Protein AF-A0A2G1QH72-F1 (afdb_monomer)

Radius of gyration: 28.81 Å; Cα contacts (8 Å, |Δi|>4): 284; chains: 1; bounding box: 75×92×65 Å

pLDDT: mean 73.46, std 22.95, range [30.83, 96.31]

Nearest PDB structures (foldseek):
  5y6p-assembly1_A1  TM=6.852E-01  e=3.148E-09  Griffithsia pacifica
  7asg-assembly1_A  TM=7.938E-01  e=1.013E-07  Homo sapiens
  5yjh-assembly1_A-2  TM=7.624E-01  e=9.520E-08  Homo sapiens
  1x3b-assembly1_A  TM=6.946E-01  e=3.997E-08  Homo sapiens
  1w7d-assembly1_A  TM=6.403E-01  e=1.535E-05  Cereibacter sphaeroides

Structure (mmCIF, N/CA/C/O backbone):
data_AF-A0A2G1QH72-F1
#
_entry.id   AF-A0A2G1QH72-F1
#
loop_
_atom_site.group_PDB
_atom_site.id
_atom_site.type_symbol
_atom_site.label_atom_id
_atom_site.label_alt_id
_atom_site.label_comp_id
_atom_site.label_asym_id
_atom_site.label_entity_id
_atom_site.label_seq_id
_atom_site.pdbx_PDB_ins_code
_atom_site.Cartn_x
_atom_site.Cartn_y
_atom_site.Cartn_z
_atom_site.occupancy
_atom_site.B_iso_or_equiv
_atom_site.auth_seq_id
_atom_site.auth_comp_id
_atom_site.auth_asym_id
_atom_site.auth_atom_id
_atom_site.pdbx_PDB_model_num
ATOM 1 N N . MET A 1 1 ? 44.281 -51.637 17.767 1.00 46.31 1 MET A N 1
ATOM 2 C CA . MET A 1 1 ? 43.419 -50.472 17.464 1.00 46.31 1 MET A CA 1
ATOM 3 C C . MET A 1 1 ? 41.974 -50.932 17.659 1.00 46.31 1 MET A C 1
ATOM 5 O O . MET A 1 1 ? 41.476 -51.632 16.797 1.00 46.31 1 MET A O 1
ATOM 9 N N . ARG A 1 2 ? 41.498 -50.990 18.913 1.00 40.09 2 ARG A N 1
ATOM 10 C CA . ARG A 1 2 ? 40.426 -50.141 19.495 1.00 40.09 2 ARG A CA 1
ATOM 11 C C . ARG A 1 2 ? 39.190 -50.038 18.572 1.00 40.09 2 ARG A C 1
ATOM 13 O O . ARG A 1 2 ? 39.273 -49.295 17.608 1.00 40.09 2 ARG A O 1
ATOM 20 N N . ASP A 1 3 ? 38.225 -50.958 18.626 1.00 41.56 3 ASP A N 1
ATOM 21 C CA . ASP A 1 3 ? 37.064 -51.133 19.545 1.00 41.56 3 ASP A CA 1
ATOM 22 C C . ASP A 1 3 ? 35.762 -50.428 19.094 1.00 41.56 3 ASP A C 1
ATOM 24 O O . ASP A 1 3 ? 35.816 -49.326 18.556 1.00 41.56 3 ASP A O 1
ATOM 28 N N . ALA A 1 4 ? 34.629 -51.076 19.419 1.00 46.16 4 ALA A N 1
ATOM 29 C CA . ALA A 1 4 ? 33.201 -50.713 19.289 1.00 46.16 4 ALA A CA 1
ATOM 30 C C . ALA A 1 4 ? 32.554 -50.842 17.881 1.00 46.16 4 ALA A C 1
ATOM 32 O O . ALA A 1 4 ? 32.839 -50.063 16.981 1.00 46.16 4 ALA A O 1
ATOM 33 N N . THR A 1 5 ? 31.722 -51.852 17.562 1.00 45.28 5 THR A N 1
ATOM 34 C CA . THR A 1 5 ? 30.409 -52.244 18.154 1.00 45.28 5 THR A CA 1
ATOM 35 C C . THR A 1 5 ? 29.418 -51.076 18.035 1.00 45.28 5 THR A C 1
ATOM 37 O O . THR A 1 5 ? 29.645 -50.030 18.618 1.00 45.28 5 THR A O 1
ATOM 40 N N . MET A 1 6 ? 28.320 -51.137 17.275 1.00 35.19 6 MET A N 1
ATOM 41 C CA . MET A 1 6 ? 27.114 -51.895 17.614 1.00 35.19 6 MET A CA 1
ATOM 42 C C . MET A 1 6 ? 26.054 -51.730 16.503 1.00 35.19 6 MET A C 1
ATOM 44 O O . MET A 1 6 ? 25.963 -50.684 15.867 1.00 35.19 6 MET A O 1
ATOM 48 N N . ARG A 1 7 ? 25.240 -52.786 16.338 1.00 40.91 7 ARG A N 1
ATOM 49 C CA . ARG A 1 7 ? 23.870 -52.852 15.769 1.00 40.91 7 ARG A CA 1
ATOM 50 C C . ARG A 1 7 ? 23.053 -51.578 16.110 1.00 40.91 7 ARG A C 1
ATOM 52 O O . ARG A 1 7 ? 23.394 -50.926 17.082 1.00 40.91 7 ARG A O 1
ATOM 59 N N . ILE A 1 8 ? 21.965 -51.181 15.429 1.00 41.34 8 ILE A N 1
ATOM 60 C CA . ILE A 1 8 ? 20.651 -51.857 15.432 1.00 41.34 8 ILE A CA 1
ATOM 61 C C . ILE A 1 8 ? 19.681 -51.303 14.352 1.00 41.34 8 ILE A C 1
ATOM 63 O O . ILE A 1 8 ? 19.560 -50.100 14.179 1.00 41.34 8 ILE A O 1
ATOM 67 N N . HIS A 1 9 ? 18.920 -52.240 13.770 1.00 40.38 9 HIS A N 1
ATOM 68 C CA . HIS A 1 9 ? 17.475 -52.230 13.462 1.00 40.38 9 HIS A CA 1
ATOM 69 C C . HIS A 1 9 ? 16.848 -51.453 12.278 1.00 40.38 9 HIS A C 1
ATOM 71 O O . HIS A 1 9 ? 16.945 -50.244 12.125 1.00 40.38 9 HIS A O 1
ATOM 77 N N . LEU A 1 10 ? 16.100 -52.252 11.504 1.00 48.66 10 LEU A N 1
ATOM 78 C CA . LEU A 1 10 ? 15.232 -51.983 10.356 1.00 48.66 10 LEU A CA 1
ATOM 79 C C . LEU A 1 10 ? 13.967 -51.174 10.688 1.00 48.66 10 LEU A C 1
ATOM 81 O O . LEU A 1 10 ? 13.307 -51.485 11.672 1.00 48.66 10 LEU A O 1
ATOM 85 N N . HIS A 1 11 ? 13.540 -50.315 9.759 1.00 44.50 11 HIS A N 1
ATOM 86 C CA . HIS A 1 11 ? 12.152 -50.064 9.299 1.00 44.50 11 HIS A CA 1
ATOM 87 C C . HIS A 1 11 ? 12.273 -49.023 8.161 1.00 44.50 11 HIS A C 1
ATOM 89 O O . HIS A 1 11 ? 13.040 -48.082 8.286 1.00 44.50 11 HIS A O 1
ATOM 95 N N . GLY A 1 12 ? 11.681 -49.124 6.974 1.00 35.47 12 GLY A N 1
ATOM 96 C CA . GLY A 1 12 ? 10.332 -49.566 6.657 1.00 35.47 12 GLY A CA 1
ATOM 97 C C . GLY A 1 12 ? 9.577 -48.401 5.994 1.00 35.47 12 GLY A C 1
ATOM 98 O O . GLY A 1 12 ? 8.832 -47.703 6.668 1.00 35.47 12 GLY A O 1
ATOM 99 N N . SER A 1 13 ? 9.737 -48.258 4.669 1.00 42.50 13 SER A N 1
ATOM 100 C CA . SER A 1 13 ? 8.740 -47.676 3.736 1.00 42.50 13 SER A CA 1
ATOM 101 C C . SER A 1 13 ? 8.624 -46.122 3.656 1.00 42.50 13 SER A C 1
ATOM 103 O O . SER A 1 13 ? 9.375 -45.408 4.310 1.00 42.50 13 SER A O 1
ATOM 105 N N . PRO A 1 14 ? 7.820 -45.556 2.725 1.00 48.66 14 PRO A N 1
ATOM 106 C CA . PRO A 1 14 ? 8.299 -45.002 1.455 1.00 48.66 14 PRO A CA 1
ATOM 107 C C . PRO A 1 14 ? 7.943 -43.512 1.258 1.00 48.66 14 PRO A C 1
ATOM 109 O O . PRO A 1 14 ? 7.153 -42.926 1.996 1.00 48.66 14 PRO A O 1
ATOM 112 N N . ARG A 1 15 ? 8.503 -42.913 0.197 1.00 45.72 15 ARG A N 1
ATOM 113 C CA . ARG A 1 15 ? 8.185 -41.563 -0.299 1.00 45.72 15 ARG A CA 1
ATOM 114 C C . ARG A 1 15 ? 6.669 -41.375 -0.443 1.00 45.72 15 ARG A C 1
ATOM 116 O O . ARG A 1 15 ? 6.059 -41.963 -1.332 1.00 45.72 15 ARG A O 1
ATOM 123 N N . ARG A 1 16 ? 6.074 -40.539 0.412 1.00 40.84 16 ARG A N 1
ATOM 124 C CA . ARG A 1 16 ? 4.704 -40.050 0.242 1.00 40.84 16 ARG A CA 1
ATOM 125 C C . ARG A 1 16 ? 4.743 -38.718 -0.489 1.00 40.84 16 ARG A C 1
ATOM 127 O O . ARG A 1 16 ? 5.108 -3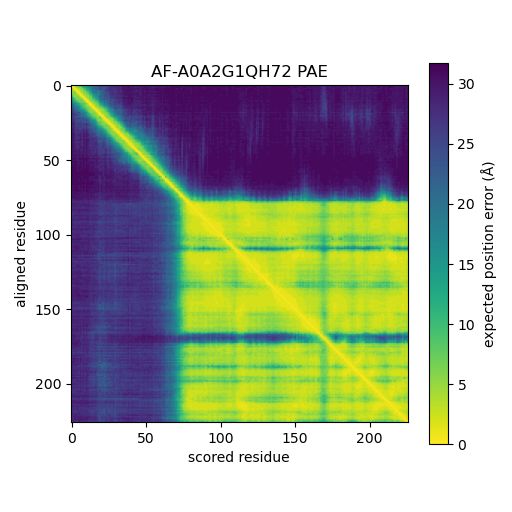7.695 0.082 1.00 40.84 16 ARG A O 1
ATOM 134 N N . PHE A 1 17 ? 4.374 -38.782 -1.764 1.00 38.34 17 PHE A N 1
ATOM 135 C CA . PHE A 1 17 ? 3.759 -37.680 -2.483 1.00 38.34 17 PHE A CA 1
ATOM 136 C C . PHE A 1 17 ? 2.589 -37.170 -1.633 1.00 38.34 17 PHE A C 1
ATOM 138 O O . PHE A 1 17 ? 1.631 -37.905 -1.403 1.00 38.34 17 PHE A O 1
ATOM 145 N N . LEU A 1 18 ? 2.687 -35.947 -1.110 1.00 38.81 18 LEU A N 1
ATOM 146 C CA . LEU A 1 18 ? 1.503 -35.230 -0.652 1.00 38.81 18 LEU A CA 1
ATOM 147 C C . LEU A 1 18 ? 0.870 -34.606 -1.891 1.00 38.81 18 LEU A C 1
ATOM 149 O O . LEU A 1 18 ? 1.209 -33.503 -2.311 1.00 38.81 18 LEU A O 1
ATOM 153 N N . GLU A 1 19 ? -0.008 -35.393 -2.497 1.00 39.94 19 GLU A N 1
ATOM 154 C CA . GLU A 1 19 ? -1.030 -34.945 -3.429 1.00 39.94 19 GLU A CA 1
ATOM 155 C C . GLU A 1 19 ? -1.865 -33.843 -2.758 1.00 39.94 19 GLU A C 1
ATOM 157 O O . GLU A 1 19 ? -2.409 -34.037 -1.670 1.00 39.94 19 GLU A O 1
ATOM 162 N N . CYS A 1 20 ? -1.953 -32.673 -3.398 1.00 31.08 20 CYS A N 1
ATOM 163 C CA . CYS A 1 20 ? -2.876 -31.607 -3.022 1.00 31.08 20 CYS A CA 1
ATOM 164 C C . CYS A 1 20 ? -4.324 -32.069 -3.270 1.00 31.08 20 CYS A C 1
ATOM 166 O O . CYS A 1 20 ? -4.693 -32.306 -4.423 1.00 31.08 20 CYS A O 1
ATOM 168 N N . PRO A 1 21 ? -5.182 -32.167 -2.239 1.00 44.19 21 PRO A N 1
ATOM 169 C CA . PRO A 1 21 ? -6.555 -32.604 -2.401 1.00 44.19 21 PRO A CA 1
ATOM 170 C C . PRO A 1 21 ? -7.490 -31.393 -2.411 1.00 44.19 21 PRO A C 1
ATOM 172 O O . PRO A 1 21 ? -8.076 -31.058 -1.388 1.00 44.19 21 PRO A O 1
ATOM 175 N N . VAL A 1 22 ? -7.679 -30.743 -3.561 1.00 40.81 22 VAL A N 1
ATOM 176 C CA . VAL A 1 22 ? -8.848 -29.860 -3.759 1.00 40.81 22 VAL A CA 1
ATOM 177 C C . VAL A 1 22 ? -9.429 -30.046 -5.163 1.00 40.81 22 VAL A C 1
ATOM 179 O O . VAL A 1 22 ? -9.639 -29.112 -5.923 1.00 40.81 22 VAL A O 1
ATOM 182 N N . SER A 1 23 ? -9.699 -31.303 -5.518 1.00 39.59 23 SER A N 1
ATOM 183 C CA . SER A 1 23 ? -10.660 -31.663 -6.567 1.00 39.59 23 SER A CA 1
ATOM 184 C C . SER A 1 23 ? -11.838 -32.380 -5.918 1.00 39.59 23 SER A C 1
ATOM 186 O O . SER A 1 23 ? -11.894 -33.606 -5.861 1.00 39.59 23 SER A O 1
ATOM 188 N N . ARG A 1 24 ? -12.776 -31.598 -5.379 1.00 44.44 24 ARG A N 1
ATOM 189 C CA . ARG A 1 24 ? -14.159 -32.017 -5.107 1.00 44.44 24 ARG A CA 1
ATOM 190 C C . ARG A 1 24 ? -15.055 -30.823 -5.418 1.00 44.44 24 ARG A C 1
ATOM 192 O O . ARG A 1 24 ? -15.033 -29.820 -4.724 1.00 44.44 24 ARG A O 1
ATOM 199 N N . LEU A 1 25 ? -15.669 -30.837 -6.593 1.00 42.66 25 LEU A N 1
ATOM 200 C CA . LEU A 1 25 ? -17.062 -31.259 -6.739 1.00 42.66 25 LEU A CA 1
ATOM 201 C C . LEU A 1 25 ? -18.017 -30.292 -6.023 1.00 42.66 25 LEU A C 1
ATOM 203 O O . LEU A 1 25 ? -18.550 -30.612 -4.967 1.00 42.66 25 LEU A O 1
ATOM 207 N N . PHE A 1 26 ? -18.290 -29.146 -6.645 1.00 35.84 26 PHE A N 1
ATOM 208 C CA . PHE A 1 26 ? -19.572 -28.476 -6.456 1.00 35.84 26 PHE A CA 1
ATOM 209 C C . PHE A 1 26 ? -20.166 -28.142 -7.818 1.00 35.84 26 PHE A C 1
ATOM 211 O O . PHE A 1 26 ? -19.932 -27.108 -8.433 1.00 35.84 26 PHE A O 1
ATOM 218 N N . ARG A 1 27 ? -20.907 -29.130 -8.311 1.00 40.38 27 ARG A N 1
ATOM 219 C CA . ARG A 1 27 ? -21.848 -29.015 -9.412 1.00 40.38 27 ARG A CA 1
ATOM 220 C C . ARG A 1 27 ? -23.063 -28.285 -8.839 1.00 40.38 27 ARG A C 1
ATOM 222 O O . ARG A 1 27 ? -23.862 -28.916 -8.154 1.00 40.38 27 ARG A O 1
ATOM 229 N N . LEU A 1 28 ? -23.188 -26.982 -9.078 1.00 39.19 28 LEU A N 1
ATOM 230 C CA . LEU A 1 28 ? -24.434 -26.265 -8.818 1.00 39.19 28 LEU A CA 1
ATOM 231 C C . LEU A 1 28 ? -24.928 -25.614 -10.106 1.00 39.19 28 LEU A C 1
ATOM 233 O O . LEU A 1 28 ? -24.301 -24.733 -10.684 1.00 39.19 28 LEU A O 1
ATOM 237 N N . ILE A 1 29 ? -26.055 -26.148 -10.552 1.00 44.94 29 ILE A N 1
ATOM 238 C CA . ILE A 1 29 ? -26.875 -25.691 -11.659 1.00 44.94 29 ILE A CA 1
ATOM 239 C C . ILE A 1 29 ? -27.571 -24.407 -11.204 1.00 44.94 29 ILE A C 1
ATOM 241 O O . ILE A 1 29 ? -28.362 -24.445 -10.265 1.00 44.94 29 ILE A O 1
ATOM 245 N N . VAL A 1 30 ? -27.307 -23.29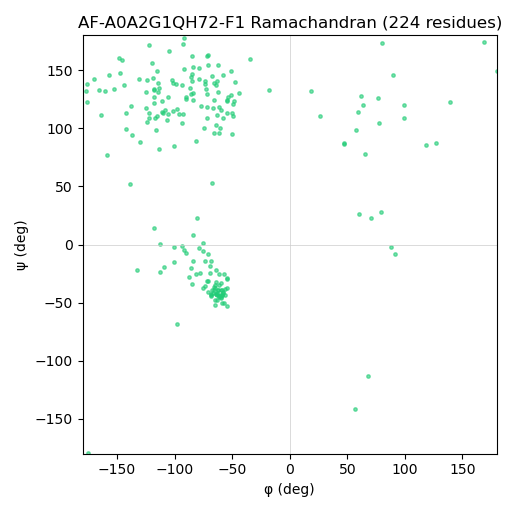7 -11.886 1.00 39.72 30 VAL A N 1
ATOM 246 C CA . VAL A 1 30 ? -28.173 -22.114 -11.875 1.00 39.72 30 VAL A CA 1
ATOM 247 C C . VAL A 1 30 ? -28.548 -21.852 -13.334 1.00 39.72 30 VAL A C 1
ATOM 249 O O . VAL A 1 30 ? -27.672 -21.495 -14.121 1.00 39.72 30 VAL A O 1
ATOM 252 N N . PRO A 1 31 ? -29.804 -22.081 -13.754 1.00 50.88 31 PRO A N 1
ATOM 253 C CA . PRO A 1 31 ? -30.285 -21.521 -15.005 1.00 50.88 31 PRO A CA 1
ATOM 254 C C . PRO A 1 31 ? -30.621 -20.053 -14.734 1.00 50.88 31 PRO A C 1
ATOM 256 O O . PRO A 1 31 ? -31.137 -19.770 -13.661 1.00 50.88 31 PRO A O 1
ATOM 259 N N . VAL A 1 32 ? -30.368 -19.132 -15.666 1.00 38.06 32 VAL A N 1
ATOM 260 C CA . VAL A 1 32 ? -31.248 -17.971 -15.904 1.00 38.06 32 VAL A CA 1
ATOM 261 C C . VAL A 1 32 ? -30.740 -17.145 -17.091 1.00 38.06 32 VAL A C 1
ATOM 263 O O . VAL A 1 32 ? -29.614 -16.667 -17.122 1.00 38.06 32 VAL A O 1
ATOM 266 N N . ALA A 1 33 ? -31.661 -17.016 -18.045 1.00 38.97 33 ALA A N 1
ATOM 267 C CA . ALA A 1 33 ? -31.890 -15.915 -18.974 1.00 38.97 33 ALA A CA 1
ATOM 268 C C . ALA A 1 33 ? -30.757 -15.460 -19.909 1.00 38.97 33 ALA A C 1
ATOM 270 O O . ALA A 1 33 ? -29.962 -14.573 -19.621 1.00 38.97 33 ALA A O 1
ATOM 271 N N . ALA A 1 34 ? -30.859 -15.964 -21.138 1.00 41.00 34 ALA A N 1
ATOM 272 C CA . ALA A 1 34 ? -30.562 -15.196 -22.334 1.00 41.00 34 ALA A CA 1
ATOM 273 C C . ALA A 1 34 ? -31.370 -13.883 -22.355 1.00 41.00 34 ALA A C 1
ATOM 275 O O . ALA A 1 34 ? -32.598 -13.928 -22.286 1.00 41.00 34 ALA A O 1
ATOM 276 N N . VAL A 1 35 ? -30.704 -12.737 -22.523 1.00 45.41 35 VAL A N 1
ATOM 277 C CA . VAL A 1 35 ? -31.334 -11.494 -22.997 1.00 45.41 35 VAL A CA 1
ATOM 278 C C . VAL A 1 35 ? -30.415 -10.832 -24.028 1.00 45.41 35 VAL A C 1
ATOM 280 O O . VAL A 1 35 ? -29.445 -10.159 -23.708 1.00 45.41 35 VAL A O 1
ATOM 283 N N . LEU A 1 36 ? -30.730 -11.160 -25.280 1.00 45.06 36 LEU A N 1
ATOM 284 C CA . LEU A 1 36 ? -30.706 -10.368 -26.513 1.00 45.06 36 LEU A CA 1
ATOM 285 C C . LEU A 1 36 ? -29.731 -9.178 -26.621 1.00 45.06 36 LEU A C 1
ATOM 287 O O . LEU A 1 36 ? -29.946 -8.097 -26.080 1.00 45.06 36 LEU A O 1
ATOM 291 N N . PHE A 1 37 ? -28.741 -9.382 -27.496 1.00 39.16 37 PHE A N 1
ATOM 292 C CA . PHE A 1 37 ? -28.045 -8.352 -28.265 1.00 39.16 37 PHE A CA 1
ATOM 293 C C . PHE A 1 37 ? -29.049 -7.401 -28.936 1.00 39.16 37 PHE A C 1
ATOM 295 O O . PHE A 1 37 ? -29.878 -7.838 -29.733 1.00 39.16 37 PHE A O 1
ATOM 302 N N . SER A 1 38 ? -28.930 -6.101 -28.665 1.00 41.88 38 SER A N 1
ATOM 303 C CA . SER A 1 38 ? -29.629 -5.049 -29.406 1.00 41.88 38 SER A CA 1
ATOM 304 C C . SER A 1 38 ? -28.603 -4.170 -30.115 1.00 41.88 38 SER A C 1
ATOM 306 O O . SER A 1 38 ? -28.003 -3.279 -29.518 1.00 41.88 38 SER A O 1
ATOM 308 N N . THR A 1 39 ? -28.384 -4.439 -31.401 1.00 48.28 39 THR A N 1
ATOM 309 C CA . THR A 1 39 ? -27.664 -3.554 -32.321 1.00 48.28 39 THR A CA 1
ATOM 310 C C . THR A 1 39 ? -28.587 -2.416 -32.741 1.00 48.28 39 THR A C 1
ATOM 312 O O . THR A 1 39 ? -29.609 -2.669 -33.379 1.00 48.28 39 THR A O 1
ATOM 315 N N . MET A 1 40 ? -28.224 -1.170 -32.437 1.00 51.81 40 MET A N 1
ATOM 316 C CA . MET A 1 40 ? -28.896 0.001 -32.997 1.00 51.81 40 MET A CA 1
ATOM 317 C C . MET A 1 40 ? -27.875 0.901 -33.689 1.00 51.81 40 MET A C 1
ATOM 319 O O . MET A 1 40 ? -27.059 1.575 -33.069 1.00 51.81 40 MET A O 1
ATOM 323 N N . THR A 1 41 ? -27.927 0.841 -35.013 1.00 49.56 41 THR A N 1
ATOM 324 C CA . THR A 1 41 ? -27.258 1.710 -35.975 1.00 49.56 41 THR A CA 1
ATOM 325 C C . THR A 1 41 ? -27.954 3.071 -36.004 1.00 49.56 41 THR A C 1
ATOM 327 O O . THR A 1 41 ? -29.182 3.117 -36.062 1.00 49.56 41 THR A O 1
ATOM 330 N N . LEU A 1 42 ? -27.200 4.173 -36.064 1.00 43.53 42 LEU A N 1
ATOM 331 C CA . LEU A 1 42 ? -27.713 5.428 -36.616 1.00 43.53 42 LEU A CA 1
ATOM 332 C C . LEU A 1 42 ? -26.615 6.185 -37.369 1.00 43.53 42 LEU A C 1
ATOM 334 O O . LEU A 1 42 ? -25.461 6.230 -36.951 1.00 43.53 42 LEU A O 1
ATOM 338 N N . ALA A 1 43 ? -27.010 6.713 -38.522 1.00 37.22 43 ALA A N 1
ATOM 339 C CA . ALA A 1 43 ? -26.179 7.275 -39.570 1.00 37.22 43 ALA A CA 1
ATOM 340 C C . ALA A 1 43 ? -26.225 8.816 -39.615 1.00 37.22 43 ALA A C 1
ATOM 342 O O . ALA A 1 43 ? -27.169 9.426 -39.121 1.00 37.22 43 ALA A O 1
ATOM 343 N N . ALA A 1 44 ? -25.264 9.360 -40.376 1.00 37.81 44 ALA A N 1
ATOM 344 C CA . ALA A 1 44 ? -25.357 10.528 -41.268 1.00 37.81 44 ALA A CA 1
ATOM 345 C C . ALA A 1 44 ? -24.864 11.924 -4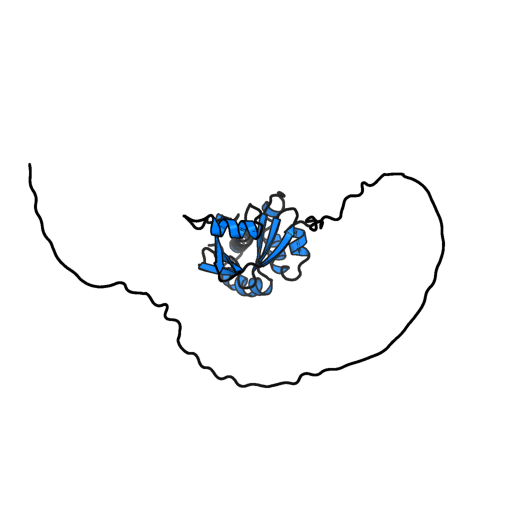0.799 1.00 37.81 44 ALA A C 1
ATOM 347 O O . ALA A 1 44 ? -25.516 12.632 -40.046 1.00 37.81 44 ALA A O 1
ATOM 348 N N . ALA A 1 45 ? -23.738 12.309 -41.425 1.00 38.88 45 ALA A N 1
ATOM 349 C CA . ALA A 1 45 ? -23.494 13.504 -42.254 1.00 38.88 45 ALA A CA 1
ATOM 350 C C . ALA A 1 45 ? -23.586 14.934 -41.674 1.00 38.88 45 ALA A C 1
ATOM 352 O O . ALA A 1 45 ? -24.667 15.440 -41.406 1.00 38.88 45 ALA A O 1
ATOM 353 N N . ALA A 1 46 ? -22.457 15.657 -41.749 1.00 46.03 46 ALA A N 1
ATOM 354 C CA . ALA A 1 46 ? -22.366 16.972 -42.403 1.00 46.03 46 ALA A CA 1
ATOM 355 C C . ALA A 1 46 ? -20.898 17.306 -42.744 1.00 46.03 46 ALA A C 1
ATOM 357 O O . ALA A 1 46 ? -20.001 17.143 -41.921 1.00 46.03 46 ALA A O 1
ATOM 358 N N . GLN A 1 47 ? -20.663 17.744 -43.981 1.00 39.03 47 GLN A N 1
ATOM 359 C CA . GLN A 1 47 ? -19.380 18.210 -44.508 1.00 39.03 47 GLN A CA 1
ATOM 360 C C . GLN A 1 47 ? -19.234 19.729 -44.333 1.00 39.03 47 GLN A C 1
ATOM 362 O O . GLN A 1 47 ? -20.212 20.456 -44.478 1.00 39.03 47 GLN A O 1
ATOM 367 N N . GLY A 1 48 ? -17.983 20.183 -44.205 1.00 36.38 48 GLY A N 1
ATOM 368 C CA . GLY A 1 48 ? -17.504 21.429 -44.814 1.00 36.38 48 GLY A CA 1
ATOM 369 C C . GLY A 1 48 ? -17.435 22.664 -43.915 1.00 36.38 48 GLY A C 1
ATOM 370 O O . GLY A 1 48 ? -18.452 23.193 -43.487 1.00 36.38 48 GLY A O 1
ATOM 371 N N . THR A 1 49 ? -16.235 23.226 -43.749 1.00 38.22 49 THR A N 1
ATOM 372 C CA . THR A 1 49 ? -15.829 24.467 -44.444 1.00 38.22 49 THR A CA 1
ATOM 373 C C . THR A 1 49 ? -14.368 24.820 -44.138 1.00 38.22 49 THR A C 1
ATOM 375 O O . THR A 1 49 ? -13.885 24.697 -43.018 1.00 38.22 49 THR A O 1
ATOM 378 N N . VAL A 1 50 ? -13.666 25.236 -45.190 1.00 40.97 50 VAL A N 1
ATOM 379 C CA . VAL A 1 50 ? -12.335 25.849 -45.187 1.00 40.97 50 VAL A CA 1
ATOM 380 C C . VAL A 1 50 ? -12.519 27.351 -44.976 1.00 40.97 50 VAL A C 1
ATOM 382 O O . VAL A 1 50 ? -13.319 27.937 -45.698 1.00 40.97 50 VAL A O 1
ATOM 385 N N . THR A 1 51 ? -11.731 27.976 -44.095 1.00 36.03 51 THR A N 1
ATOM 386 C CA . THR A 1 51 ? -11.405 29.410 -44.196 1.00 36.03 51 THR A CA 1
ATOM 387 C C . THR A 1 51 ? -9.955 29.639 -43.780 1.00 36.03 51 THR A C 1
ATOM 389 O O . THR A 1 51 ? -9.571 29.464 -42.628 1.00 36.03 51 THR A O 1
ATOM 392 N N . THR A 1 52 ? -9.160 30.042 -44.764 1.00 34.38 52 THR A N 1
ATOM 393 C CA . THR A 1 52 ? -7.836 30.659 -44.662 1.00 34.38 52 THR A CA 1
ATOM 394 C C . THR A 1 52 ? -7.943 32.112 -44.187 1.00 34.38 52 THR A C 1
ATOM 396 O O . THR A 1 52 ? -8.813 32.838 -44.664 1.00 34.38 52 THR A O 1
ATOM 399 N N . GLY A 1 53 ? -7.021 32.560 -43.326 1.00 37.81 53 GLY A N 1
ATOM 400 C CA . GLY A 1 53 ? -6.951 33.944 -42.836 1.00 37.81 53 GLY A CA 1
ATOM 401 C C . GLY A 1 53 ? -5.570 34.340 -42.296 1.00 37.81 53 GLY A C 1
ATOM 402 O O . GLY A 1 53 ? -5.347 34.371 -41.096 1.00 37.81 53 GLY A O 1
ATOM 403 N N . THR A 1 54 ? -4.664 34.592 -43.235 1.00 36.75 54 THR A N 1
ATOM 404 C CA . THR A 1 54 ? -3.378 35.318 -43.262 1.00 36.75 54 THR A CA 1
ATOM 405 C C . THR A 1 54 ? -3.002 36.333 -42.148 1.00 36.75 54 THR A C 1
ATOM 407 O O . THR A 1 54 ? -3.732 37.282 -41.892 1.00 36.75 54 THR A O 1
ATOM 410 N N . ALA A 1 55 ? -1.750 36.166 -41.675 1.00 35.22 55 ALA A N 1
ATOM 411 C CA . ALA A 1 55 ? -0.671 37.110 -41.283 1.00 35.22 55 ALA A CA 1
ATOM 412 C C . ALA A 1 55 ? -0.808 38.131 -40.128 1.00 35.22 55 ALA A C 1
ATOM 414 O O . ALA A 1 55 ? -1.601 39.061 -40.199 1.00 35.22 55 ALA A O 1
ATOM 415 N N . ALA A 1 56 ? 0.172 38.102 -39.206 1.00 35.44 56 ALA A N 1
ATOM 416 C CA . ALA A 1 56 ? 1.238 39.120 -39.150 1.00 35.44 56 ALA A CA 1
ATOM 417 C C . ALA A 1 56 ? 2.432 38.699 -38.255 1.00 35.44 56 ALA A C 1
ATOM 419 O O . ALA A 1 56 ? 2.273 38.224 -37.137 1.00 35.44 56 ALA A O 1
ATOM 420 N N . THR A 1 57 ? 3.619 38.906 -38.825 1.00 36.94 57 THR A N 1
ATOM 421 C CA . THR A 1 57 ? 5.014 38.776 -38.369 1.00 36.94 57 THR A CA 1
ATOM 422 C C . THR A 1 57 ? 5.356 39.473 -37.046 1.00 36.94 57 THR A C 1
ATOM 424 O O . THR A 1 57 ? 4.855 40.567 -36.814 1.00 36.94 57 THR A O 1
ATOM 427 N N . THR A 1 58 ? 6.311 38.932 -36.269 1.00 30.83 58 THR A N 1
ATOM 428 C CA . THR A 1 58 ? 7.506 39.653 -35.754 1.00 30.83 58 THR A CA 1
ATOM 429 C C . THR A 1 58 ? 8.567 38.656 -35.258 1.00 30.83 58 THR A C 1
ATOM 431 O O . THR A 1 58 ? 8.349 37.930 -34.298 1.00 30.83 58 THR A O 1
ATOM 434 N N . ASP A 1 59 ? 9.661 38.621 -36.019 1.00 37.84 59 ASP A N 1
ATOM 435 C CA . ASP A 1 59 ? 11.085 38.491 -35.669 1.00 37.84 59 ASP A CA 1
ATOM 436 C C . ASP A 1 59 ? 11.530 37.949 -34.294 1.00 37.84 59 ASP A C 1
ATOM 438 O O . ASP A 1 59 ? 11.135 38.459 -33.249 1.00 37.84 59 ASP A O 1
ATOM 442 N N . ALA A 1 60 ? 12.477 37.002 -34.356 1.00 37.75 60 ALA A N 1
ATOM 443 C CA . ALA A 1 60 ? 13.799 37.039 -33.709 1.00 37.75 60 ALA A CA 1
ATOM 444 C C . ALA A 1 60 ? 14.199 35.677 -33.119 1.00 37.75 60 ALA A C 1
ATOM 446 O O . ALA A 1 60 ? 13.546 35.153 -32.221 1.00 37.75 60 ALA A O 1
ATOM 447 N N . GLY A 1 61 ? 15.345 35.160 -33.569 1.00 31.27 61 GLY A N 1
ATOM 448 C CA . GLY A 1 61 ? 16.114 34.167 -32.819 1.00 31.27 61 GLY A CA 1
ATOM 449 C C . GLY A 1 61 ? 16.455 32.906 -33.597 1.00 31.27 61 GLY A C 1
ATOM 450 O O . GLY A 1 61 ? 15.774 31.892 -33.480 1.00 31.27 61 GLY A O 1
ATOM 451 N N . SER A 1 62 ? 17.575 32.947 -34.321 1.00 49.00 62 SER A N 1
ATOM 452 C CA . SER A 1 62 ? 18.383 31.749 -34.550 1.00 49.00 62 SER A CA 1
ATOM 453 C C . SER A 1 62 ? 18.633 31.038 -33.224 1.00 49.00 62 SER A C 1
ATOM 455 O O . SER A 1 62 ? 19.289 31.602 -32.350 1.00 49.00 62 SER A O 1
ATOM 457 N N . ILE A 1 63 ? 18.211 29.785 -33.130 1.00 50.66 63 ILE A N 1
ATOM 458 C CA . ILE A 1 63 ? 18.932 28.760 -32.383 1.00 50.66 63 ILE A CA 1
ATOM 459 C C . ILE A 1 63 ? 18.903 27.486 -33.220 1.00 50.66 63 ILE A C 1
ATOM 461 O O . ILE A 1 63 ? 17.845 26.974 -33.579 1.00 50.66 63 ILE A O 1
ATOM 465 N N . GLU A 1 64 ? 20.093 27.025 -33.587 1.00 49.50 64 GLU A N 1
ATOM 466 C CA . GLU A 1 64 ? 20.305 25.709 -34.168 1.00 49.50 64 GLU A CA 1
ATOM 467 C C . GLU A 1 64 ? 19.826 24.660 -33.159 1.00 49.50 64 GLU A C 1
ATOM 469 O O . GLU A 1 64 ? 20.370 24.553 -32.061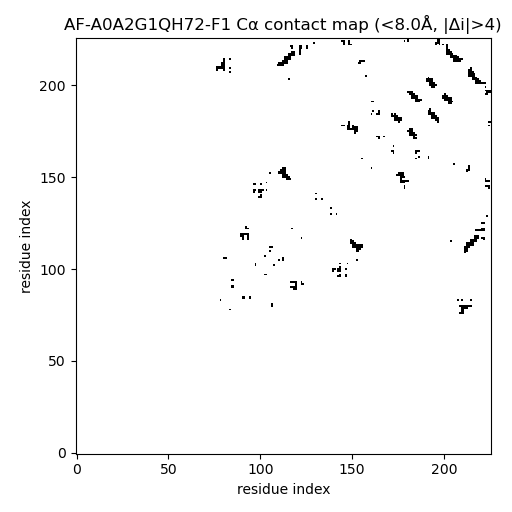 1.00 49.50 64 GLU A O 1
ATOM 474 N N . ALA A 1 65 ? 18.790 23.903 -33.514 1.00 52.25 65 ALA A N 1
ATOM 475 C CA . ALA A 1 65 ? 18.458 22.672 -32.816 1.00 52.25 65 ALA A CA 1
ATOM 476 C C . ALA A 1 65 ? 19.206 21.527 -33.519 1.00 52.25 65 ALA A C 1
ATOM 478 O O . ALA A 1 65 ? 19.069 21.387 -34.740 1.00 52.25 65 ALA A O 1
ATOM 479 N N . PRO A 1 66 ? 20.015 20.726 -32.804 1.00 50.59 66 PRO A N 1
ATOM 480 C CA . PRO A 1 66 ? 20.653 19.567 -33.399 1.00 50.59 66 PRO A CA 1
ATOM 481 C C . PRO A 1 66 ? 19.589 18.555 -33.823 1.00 50.59 66 PRO A C 1
ATOM 483 O O . PRO A 1 66 ? 18.632 18.283 -33.099 1.00 50.59 66 PRO A O 1
ATOM 486 N N . VAL A 1 67 ? 19.791 18.001 -35.015 1.00 53.78 67 VAL A N 1
ATOM 487 C CA . VAL A 1 67 ? 19.099 16.814 -35.514 1.00 53.78 67 VAL A CA 1
ATOM 488 C C . VAL A 1 67 ? 19.423 15.671 -34.552 1.00 53.78 67 VAL A C 1
ATOM 490 O O . VAL A 1 67 ? 20.531 15.143 -34.573 1.00 53.78 67 VAL A O 1
ATOM 493 N N . GLY A 1 68 ? 18.488 15.368 -33.654 1.00 47.59 68 GLY A N 1
ATOM 494 C CA . GLY A 1 68 ? 18.497 14.175 -32.820 1.00 47.59 68 GLY A CA 1
ATOM 495 C C . GLY A 1 68 ? 17.450 13.219 -33.363 1.00 47.59 68 GLY A C 1
ATOM 496 O O . GLY A 1 68 ? 16.260 13.533 -33.345 1.00 47.59 68 GLY A O 1
ATOM 497 N N . ASP A 1 69 ? 17.920 12.104 -33.909 1.00 46.28 69 ASP A N 1
ATOM 498 C CA . ASP A 1 69 ? 17.115 10.970 -34.334 1.00 46.28 69 ASP A CA 1
ATOM 499 C C . ASP A 1 69 ? 16.100 10.575 -33.253 1.00 46.28 69 ASP A C 1
ATOM 501 O O . ASP A 1 69 ? 16.393 10.621 -32.058 1.00 46.28 69 ASP A O 1
ATOM 505 N N . GLY A 1 70 ? 14.887 10.230 -33.689 1.00 53.34 70 GLY A N 1
ATOM 506 C CA . GLY A 1 70 ? 13.801 9.807 -32.815 1.00 53.34 70 GLY A CA 1
ATOM 507 C C . GLY A 1 70 ? 14.166 8.544 -32.045 1.00 53.34 70 GLY A C 1
ATOM 508 O O . GLY A 1 70 ? 13.992 7.441 -32.550 1.00 53.34 70 GLY A O 1
ATOM 509 N N . GLU A 1 71 ? 14.641 8.728 -30.822 1.00 52.28 71 GLU A N 1
ATOM 510 C CA . GLU A 1 71 ? 14.550 7.736 -29.763 1.00 52.28 71 GLU A CA 1
ATOM 511 C C . GLU A 1 71 ? 13.182 7.942 -29.101 1.00 52.28 71 GLU A C 1
ATOM 513 O O . GLU A 1 71 ? 12.819 9.080 -28.788 1.00 52.28 71 GLU A O 1
ATOM 518 N N . ASP A 1 72 ? 12.403 6.872 -28.938 1.00 52.84 72 ASP A N 1
ATOM 519 C CA . ASP A 1 72 ? 11.175 6.856 -28.138 1.00 52.84 72 ASP A CA 1
ATOM 520 C C . ASP A 1 72 ? 11.471 7.459 -26.755 1.00 52.84 72 ASP A C 1
ATOM 522 O O . ASP A 1 72 ? 11.969 6.785 -25.850 1.00 52.84 72 ASP A O 1
ATOM 526 N N . ALA A 1 73 ? 11.199 8.755 -26.596 1.00 53.28 73 ALA A N 1
ATOM 527 C CA . ALA A 1 73 ? 11.261 9.430 -25.317 1.00 53.28 73 ALA A CA 1
ATOM 528 C C . ALA A 1 73 ? 10.153 8.826 -24.456 1.00 53.28 73 ALA A C 1
ATOM 530 O O . ALA A 1 73 ? 8.981 9.199 -24.570 1.00 53.28 73 ALA A O 1
ATOM 531 N N . LEU A 1 74 ? 10.528 7.847 -23.630 1.00 57.09 74 LEU A N 1
ATOM 532 C CA . LEU A 1 74 ? 9.711 7.382 -22.518 1.00 57.09 74 LEU A CA 1
ATOM 533 C C . LEU A 1 74 ? 9.164 8.631 -21.815 1.00 57.09 74 LEU A C 1
ATOM 535 O O . LEU A 1 74 ? 9.940 9.558 -21.572 1.00 57.09 74 LEU A O 1
ATOM 539 N N . PRO A 1 75 ? 7.851 8.713 -21.546 1.00 58.00 75 PRO A N 1
ATOM 540 C CA . PRO A 1 75 ? 7.290 9.884 -20.897 1.00 58.00 75 PRO A CA 1
ATOM 541 C C . PRO A 1 75 ? 7.999 10.063 -19.555 1.00 58.00 75 PRO A C 1
ATOM 543 O O . PRO A 1 75 ? 7.817 9.261 -18.642 1.00 58.00 75 PRO A O 1
ATOM 546 N N . GLU A 1 76 ? 8.844 11.091 -19.465 1.00 59.84 76 GLU A N 1
ATOM 547 C CA . GLU A 1 76 ? 9.466 11.513 -18.216 1.00 59.84 76 GLU A CA 1
ATOM 548 C C . GLU A 1 76 ? 8.350 11.680 -17.182 1.00 59.84 76 GLU A C 1
ATOM 550 O O . GLU A 1 76 ? 7.329 12.321 -17.452 1.00 59.84 76 GLU A O 1
ATOM 555 N N . ALA A 1 77 ? 8.502 11.056 -16.017 1.00 69.19 77 ALA A N 1
ATOM 556 C CA . ALA A 1 77 ? 7.488 11.096 -14.978 1.00 69.19 77 ALA A CA 1
ATOM 557 C C . ALA A 1 77 ? 7.323 12.537 -14.472 1.00 69.19 77 ALA A C 1
ATOM 559 O O . ALA A 1 77 ? 8.149 13.043 -13.712 1.00 69.19 77 ALA A O 1
ATOM 560 N N . THR A 1 78 ? 6.255 13.218 -14.894 1.00 78.50 78 THR A N 1
ATOM 561 C CA . THR A 1 78 ? 6.045 14.643 -14.584 1.00 78.50 78 THR A CA 1
ATOM 562 C C . THR A 1 78 ? 5.234 14.897 -13.312 1.00 78.50 78 THR A C 1
ATOM 564 O O . THR A 1 78 ? 5.005 16.056 -12.972 1.00 78.50 78 THR A O 1
ATOM 567 N N . ARG A 1 79 ? 4.707 13.854 -12.659 1.00 88.44 79 ARG A N 1
ATOM 568 C CA . ARG A 1 79 ? 3.769 13.979 -11.530 1.00 88.44 79 ARG A CA 1
ATOM 569 C C . ARG A 1 79 ? 4.338 13.368 -10.257 1.00 88.44 79 ARG A C 1
ATOM 571 O O . ARG A 1 79 ? 4.960 12.307 -10.304 1.00 88.44 79 ARG A O 1
ATOM 578 N N . SER A 1 80 ? 4.060 14.001 -9.119 1.00 90.44 80 SER A N 1
ATOM 579 C CA . SER A 1 80 ? 4.345 13.412 -7.808 1.00 90.44 80 SER A CA 1
ATOM 580 C C . SER A 1 80 ? 3.383 12.258 -7.506 1.00 90.44 80 SER A C 1
ATOM 582 O O . SER A 1 80 ? 2.299 12.154 -8.085 1.00 90.44 80 SER A O 1
ATOM 584 N N . VAL A 1 81 ? 3.733 11.403 -6.543 1.00 91.44 81 VAL A N 1
ATOM 585 C CA . VAL A 1 81 ? 2.847 10.315 -6.085 1.00 91.44 81 VAL A CA 1
ATOM 586 C C . VAL A 1 81 ? 1.514 10.877 -5.572 1.00 91.44 81 VAL A C 1
ATOM 588 O O . VAL A 1 81 ? 0.457 10.337 -5.891 1.00 91.44 81 VAL A O 1
ATOM 591 N N . LEU A 1 82 ? 1.529 11.986 -4.823 1.00 90.94 82 LEU A N 1
ATOM 592 C CA . LEU A 1 82 ? 0.300 12.612 -4.320 1.00 90.94 82 LEU A CA 1
ATOM 593 C C . LEU A 1 82 ? -0.589 13.152 -5.449 1.00 90.94 82 LEU A C 1
ATOM 595 O O . LEU A 1 82 ? -1.818 13.067 -5.346 1.00 90.94 82 LEU A O 1
ATOM 599 N N . ASP A 1 83 ? 0.010 13.662 -6.527 1.00 91.62 83 ASP A N 1
ATOM 600 C CA . ASP A 1 83 ? -0.732 14.108 -7.709 1.00 91.62 83 ASP A CA 1
ATOM 601 C C . ASP A 1 83 ? -1.365 12.924 -8.442 1.00 91.62 83 ASP A C 1
ATOM 603 O O . ASP A 1 83 ? -2.540 12.994 -8.803 1.00 91.62 83 ASP A O 1
ATOM 607 N N . ILE A 1 84 ? -0.633 11.813 -8.591 1.00 92.56 84 ILE A N 1
ATOM 608 C CA . ILE A 1 84 ? -1.155 10.570 -9.181 1.00 92.56 84 ILE A CA 1
ATOM 609 C C . ILE A 1 84 ? -2.382 10.095 -8.390 1.00 92.56 84 ILE A C 1
ATOM 611 O O . ILE A 1 84 ? -3.451 9.905 -8.972 1.00 92.56 84 ILE A O 1
ATOM 615 N N . LEU A 1 85 ? -2.276 10.006 -7.058 1.00 91.69 85 LEU A N 1
ATOM 616 C CA . LEU A 1 85 ? -3.396 9.618 -6.187 1.00 91.69 85 LEU A CA 1
ATOM 617 C C . LEU A 1 85 ? -4.600 10.559 -6.297 1.00 91.69 85 LEU A C 1
ATOM 619 O O . LEU A 1 85 ? -5.734 10.118 -6.140 1.00 91.69 85 LEU A O 1
ATOM 623 N N . SER A 1 86 ? -4.361 11.849 -6.534 1.00 92.38 86 SER A N 1
ATOM 624 C CA . SER A 1 86 ? -5.423 12.854 -6.648 1.00 92.38 86 SER A CA 1
ATOM 625 C C . SER A 1 86 ? -6.072 12.872 -8.035 1.00 92.38 86 SER A C 1
ATOM 627 O O . SER A 1 86 ? -7.225 13.279 -8.168 1.00 92.38 86 SER A O 1
ATOM 629 N N . SER A 1 87 ? -5.345 12.440 -9.067 1.00 92.38 87 SER A N 1
ATOM 630 C CA . SER A 1 87 ? -5.843 12.360 -10.443 1.00 92.38 87 SER A CA 1
ATOM 631 C C . SER A 1 87 ? -6.750 11.153 -10.688 1.00 92.38 87 SER A C 1
ATOM 633 O O . SER A 1 87 ? -7.601 11.197 -11.575 1.00 92.38 87 SER A O 1
ATOM 635 N N . GLU A 1 88 ? -6.600 10.103 -9.879 1.00 93.19 88 GLU A N 1
ATOM 636 C CA . GLU A 1 88 ? -7.304 8.834 -10.031 1.00 93.19 88 GLU A CA 1
ATOM 637 C C . GLU A 1 88 ? -8.559 8.757 -9.142 1.00 93.19 88 GLU A C 1
ATOM 639 O O . GLU A 1 88 ? -8.450 8.640 -7.916 1.00 93.19 88 GLU A O 1
ATOM 644 N N . PRO A 1 89 ? -9.780 8.737 -9.719 1.00 93.12 89 PRO A N 1
ATOM 645 C CA . PRO A 1 89 ? -11.023 8.732 -8.942 1.00 93.12 89 PRO A CA 1
ATOM 646 C C . PRO A 1 89 ? -11.186 7.507 -8.041 1.00 93.12 89 PRO A C 1
ATOM 648 O O . PRO A 1 89 ? -11.892 7.574 -7.044 1.00 93.12 89 PRO A O 1
ATOM 651 N N . ARG A 1 90 ? -10.543 6.391 -8.403 1.00 94.81 90 ARG A N 1
ATOM 652 C CA . ARG A 1 90 ? -10.617 5.100 -7.703 1.00 94.81 90 ARG A CA 1
ATOM 653 C C . ARG A 1 90 ? -9.756 5.014 -6.437 1.00 94.81 90 ARG A C 1
ATOM 655 O O . ARG A 1 90 ? -9.765 3.960 -5.805 1.00 94.81 90 ARG A O 1
ATOM 662 N N . PHE A 1 91 ? -8.982 6.054 -6.117 1.00 95.12 91 PHE A N 1
ATOM 663 C CA . PHE A 1 91 ? -8.128 6.133 -4.922 1.00 95.12 91 PHE A CA 1
ATOM 664 C C . PHE A 1 91 ? -8.536 7.275 -3.980 1.00 95.12 91 PHE A C 1
ATOM 666 O O . PHE A 1 91 ? -7.791 7.645 -3.064 1.00 95.12 91 PHE A O 1
ATOM 673 N N . SER A 1 92 ? -9.726 7.841 -4.188 1.00 94.88 92 SER A N 1
ATOM 674 C CA . SER A 1 92 ? -10.216 9.007 -3.456 1.00 94.88 92 SER A CA 1
ATOM 675 C C . SER A 1 92 ? -10.356 8.749 -1.948 1.00 94.88 92 SER A C 1
ATOM 677 O O . SER A 1 92 ? -10.046 9.618 -1.120 1.00 94.88 92 SER A O 1
ATOM 679 N N . LEU A 1 93 ? -10.736 7.528 -1.555 1.00 94.69 93 LEU A N 1
ATOM 680 C CA . LEU A 1 93 ? -10.834 7.132 -0.152 1.00 94.69 93 LEU A CA 1
ATOM 681 C C . LEU A 1 93 ? -9.453 6.996 0.481 1.00 94.69 93 LEU A C 1
ATOM 683 O O . LEU A 1 93 ? -9.252 7.443 1.611 1.00 94.69 93 LEU A O 1
ATOM 687 N N . PHE A 1 94 ? -8.481 6.432 -0.239 1.00 94.88 94 PHE A N 1
ATOM 688 C CA . PHE A 1 94 ? -7.116 6.330 0.272 1.00 94.88 94 PHE A CA 1
ATOM 689 C C . PHE A 1 94 ? -6.492 7.717 0.470 1.00 94.88 94 PHE A C 1
ATOM 691 O O . PHE A 1 94 ? -5.911 7.974 1.524 1.00 94.88 94 PHE A O 1
ATOM 698 N N . ARG A 1 95 ? -6.691 8.653 -0.471 1.00 93.69 95 ARG A N 1
ATOM 699 C CA . ARG A 1 95 ? -6.258 10.055 -0.321 1.00 93.69 95 ARG A CA 1
ATOM 700 C C . ARG A 1 95 ? -6.836 10.693 0.943 1.00 93.69 95 ARG A C 1
ATOM 702 O O . ARG A 1 95 ? -6.098 11.325 1.698 1.00 93.69 95 ARG A O 1
ATOM 709 N N . THR A 1 96 ? -8.118 10.448 1.211 1.00 93.62 96 THR A N 1
ATOM 710 C CA . THR A 1 96 ? -8.793 10.916 2.429 1.00 93.62 96 THR A CA 1
ATOM 711 C C . THR A 1 96 ? -8.166 10.315 3.693 1.00 93.62 96 THR A C 1
ATOM 713 O O . THR A 1 96 ? -8.002 11.014 4.691 1.00 93.62 96 THR A O 1
ATOM 716 N N . LEU A 1 97 ? -7.767 9.037 3.674 1.00 92.69 97 LEU A N 1
ATOM 717 C CA . LEU A 1 97 ? -7.051 8.419 4.797 1.00 92.69 97 LEU A CA 1
ATOM 718 C C . LEU A 1 97 ? -5.665 9.029 5.017 1.00 92.69 97 LEU A C 1
ATOM 720 O O . LEU A 1 97 ? -5.261 9.178 6.169 1.00 92.69 97 LEU A O 1
ATOM 724 N N . VAL A 1 98 ? -4.950 9.396 3.950 1.00 92.88 98 VAL A N 1
ATOM 725 C CA . VAL A 1 98 ? -3.665 10.110 4.050 1.00 92.88 98 VAL A CA 1
ATOM 726 C C . VAL A 1 98 ? -3.862 11.463 4.737 1.00 92.88 98 VAL A C 1
ATOM 728 O O . VAL A 1 98 ? -3.123 11.777 5.670 1.00 92.88 98 VAL A O 1
ATOM 731 N N . ASP A 1 99 ? -4.895 12.220 4.354 1.00 91.50 99 ASP A N 1
ATOM 732 C CA . ASP A 1 99 ? -5.222 13.502 4.996 1.00 91.50 99 ASP A CA 1
ATOM 733 C C . ASP A 1 99 ? -5.616 13.317 6.470 1.00 91.50 99 ASP A C 1
ATOM 735 O O . ASP A 1 99 ? -5.137 14.040 7.344 1.00 91.50 99 ASP A O 1
ATOM 739 N N . LEU A 1 100 ? -6.42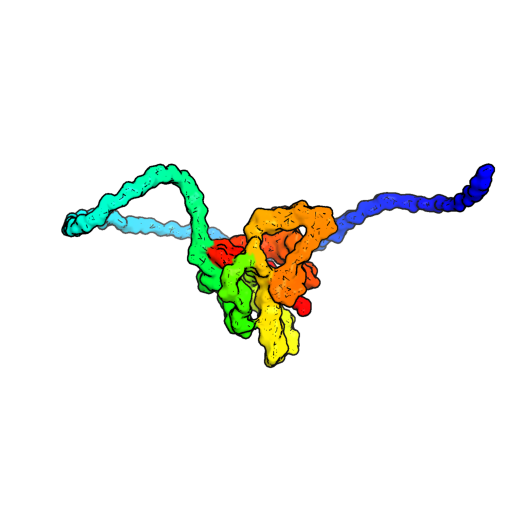6 12.299 6.780 1.00 90.06 100 LEU A N 1
ATOM 740 C CA . LEU A 1 100 ? -6.798 11.947 8.158 1.00 90.06 100 LEU A CA 1
ATOM 741 C C . LEU A 1 100 ? -5.597 11.492 8.999 1.00 90.06 100 LEU A C 1
ATOM 743 O O . LEU A 1 100 ? -5.565 11.724 10.207 1.00 90.06 100 LEU A O 1
ATOM 747 N N . ALA A 1 101 ? -4.607 10.850 8.377 1.00 89.06 101 ALA A N 1
ATOM 748 C CA . ALA A 1 101 ? -3.352 10.458 9.012 1.00 89.06 101 ALA A CA 1
ATOM 749 C C . ALA A 1 101 ? -2.386 11.640 9.226 1.00 89.06 101 ALA A C 1
ATOM 751 O O . ALA A 1 101 ? -1.348 11.454 9.871 1.00 89.06 101 ALA A O 1
ATOM 752 N N . GLY A 1 102 ? -2.728 12.829 8.718 1.00 87.25 102 GLY A N 1
ATOM 753 C CA . GLY A 1 102 ? -1.926 14.044 8.810 1.00 87.25 102 GLY A CA 1
ATOM 754 C C . GLY A 1 102 ? -0.777 14.109 7.807 1.00 87.25 102 GLY A C 1
ATOM 755 O O . GLY A 1 102 ? 0.223 14.730 8.136 1.00 87.25 102 GLY A O 1
ATOM 756 N N . THR A 1 103 ? -0.909 13.455 6.644 1.00 86.12 103 THR A N 1
ATOM 757 C CA . THR A 1 103 ? 0.090 13.370 5.559 1.00 86.12 103 THR A CA 1
ATOM 758 C C . THR A 1 103 ? 1.486 13.020 6.076 1.00 86.12 103 THR A C 1
ATOM 760 O O . THR A 1 103 ? 2.279 13.906 6.378 1.00 86.12 103 THR A O 1
ATOM 763 N N . PRO A 1 104 ? 1.800 11.722 6.214 1.00 83.94 104 PRO A N 1
ATOM 764 C CA . PRO A 1 104 ? 3.072 11.309 6.790 1.00 83.94 104 PRO A CA 1
ATOM 765 C C . PRO A 1 104 ? 4.277 11.858 6.014 1.00 83.94 104 PRO A C 1
ATOM 767 O O . PRO A 1 104 ? 4.235 11.915 4.786 1.00 83.94 104 PRO A O 1
ATOM 770 N N . ASP A 1 105 ? 5.361 12.169 6.733 1.00 86.50 105 ASP A N 1
ATOM 771 C CA . ASP A 1 105 ? 6.546 12.858 6.193 1.00 86.50 105 ASP A CA 1
ATOM 772 C C . ASP A 1 105 ? 7.149 12.164 4.960 1.00 86.50 105 ASP A C 1
ATOM 774 O O . ASP A 1 105 ? 7.649 12.828 4.058 1.00 86.50 105 ASP A O 1
ATOM 778 N N . VAL A 1 106 ? 6.995 10.839 4.853 1.00 86.00 106 VAL A N 1
ATOM 779 C CA . VAL A 1 106 ? 7.421 10.039 3.691 1.00 86.00 106 VAL A CA 1
ATOM 780 C C . VAL A 1 106 ? 6.856 10.535 2.352 1.00 86.00 106 VAL A C 1
ATOM 782 O O . VAL A 1 106 ? 7.508 10.388 1.326 1.00 86.00 106 VAL A O 1
ATOM 785 N N . PHE A 1 107 ? 5.669 11.150 2.341 1.00 84.88 107 PHE A N 1
ATOM 786 C CA . PHE A 1 107 ? 5.080 11.720 1.125 1.00 84.88 107 PHE A CA 1
ATOM 787 C C . PHE A 1 107 ? 5.593 13.133 0.812 1.00 84.88 107 PHE A C 1
ATOM 789 O O . PHE A 1 107 ? 5.361 13.628 -0.286 1.00 84.88 107 PHE A O 1
ATOM 796 N N . THR A 1 108 ? 6.249 13.798 1.767 1.00 83.31 108 THR A N 1
ATOM 797 C CA . THR A 1 108 ? 6.703 15.196 1.654 1.00 83.31 108 THR A CA 1
ATOM 798 C C . THR A 1 108 ? 8.219 15.353 1.617 1.00 83.31 108 THR A C 1
ATOM 800 O O . THR A 1 108 ? 8.708 16.354 1.106 1.00 83.31 108 THR A O 1
ATOM 803 N N . GLU A 1 109 ? 8.973 14.386 2.144 1.00 81.38 109 GLU A N 1
ATOM 804 C CA . GLU A 1 109 ? 10.441 14.412 2.168 1.00 81.38 109 GLU A CA 1
ATOM 805 C C . GLU A 1 109 ? 11.067 14.206 0.775 1.00 81.38 109 GLU A C 1
ATOM 807 O O . GLU A 1 109 ? 12.269 14.408 0.618 1.00 81.38 109 GLU A O 1
ATOM 812 N N . GLY A 1 110 ? 10.268 13.861 -0.246 1.00 68.38 110 GLY A N 1
ATOM 813 C CA . GLY A 1 110 ? 10.717 13.766 -1.643 1.00 68.38 110 GLY A CA 1
ATOM 814 C C . GLY A 1 110 ? 11.646 12.580 -1.920 1.00 68.38 110 GLY A C 1
ATOM 815 O O . GLY A 1 110 ? 12.453 12.626 -2.845 1.00 68.38 110 GLY A O 1
ATOM 816 N N . GLY A 1 111 ? 11.585 11.539 -1.085 1.00 79.62 111 GLY A N 1
ATOM 817 C CA . GLY A 1 111 ? 12.347 10.308 -1.277 1.00 79.62 111 GLY A CA 1
ATOM 818 C C . GLY A 1 111 ? 11.644 9.336 -2.231 1.00 79.62 111 GLY A C 1
ATOM 819 O O . GLY A 1 111 ? 10.416 9.345 -2.290 1.00 79.62 111 GLY A O 1
ATOM 820 N N . PRO A 1 112 ? 12.396 8.469 -2.936 1.00 89.88 112 PRO A N 1
ATOM 821 C CA . PRO A 1 112 ? 11.831 7.445 -3.807 1.00 89.88 112 PRO A CA 1
ATOM 822 C C . PRO A 1 112 ? 11.008 6.453 -2.984 1.00 89.88 112 PRO A C 1
ATOM 824 O O . PRO A 1 112 ? 11.564 5.685 -2.202 1.00 89.88 112 PRO A O 1
ATOM 827 N N . ILE A 1 113 ? 9.692 6.450 -3.168 1.00 93.81 113 ILE A N 1
ATOM 828 C CA . ILE A 1 113 ? 8.780 5.581 -2.414 1.00 93.81 113 ILE A CA 1
ATOM 829 C C . ILE A 1 113 ? 8.016 4.639 -3.336 1.00 93.81 113 ILE A C 1
ATOM 831 O O . ILE A 1 113 ? 7.798 4.916 -4.513 1.00 93.81 113 ILE A O 1
ATOM 835 N N . THR A 1 114 ? 7.560 3.517 -2.792 1.00 93.81 114 THR A N 1
ATOM 836 C CA . THR A 1 114 ? 6.598 2.648 -3.479 1.00 93.81 114 THR A CA 1
ATOM 837 C C . THR A 1 114 ? 5.333 2.576 -2.657 1.00 93.81 114 THR A C 1
ATOM 839 O O . THR A 1 114 ? 5.387 2.260 -1.469 1.00 93.81 114 THR A O 1
ATOM 842 N N . VAL A 1 115 ? 4.195 2.866 -3.281 1.00 94.69 115 VAL A N 1
ATOM 843 C CA . VAL A 1 115 ? 2.903 2.917 -2.597 1.00 94.69 115 VAL A CA 1
ATOM 844 C C . VAL A 1 115 ? 1.969 1.874 -3.187 1.00 94.69 115 VAL A C 1
ATOM 846 O O . VAL A 1 115 ? 1.663 1.899 -4.378 1.00 94.69 115 VAL A O 1
ATOM 849 N N . PHE A 1 116 ? 1.487 0.972 -2.338 1.00 95.56 116 PHE A N 1
ATOM 850 C CA . PHE A 1 116 ? 0.436 0.020 -2.675 1.00 95.56 116 PHE A CA 1
ATOM 851 C C . PHE A 1 116 ? -0.917 0.605 -2.283 1.00 95.56 116 PHE A C 1
ATOM 853 O O . PHE A 1 116 ? -1.214 0.770 -1.108 1.00 95.56 116 PHE A O 1
ATOM 860 N N . VAL A 1 117 ? -1.763 0.926 -3.245 1.00 95.69 117 VAL A N 1
ATOM 861 C CA . VAL A 1 117 ? -3.000 1.663 -3.007 1.00 95.69 117 VAL A CA 1
ATOM 862 C C . VAL A 1 117 ? -4.187 0.737 -3.235 1.00 95.69 117 VAL A C 1
ATOM 864 O O . VAL A 1 117 ? -4.408 0.303 -4.368 1.00 95.69 117 VAL A O 1
ATOM 867 N N . PRO A 1 118 ? -4.976 0.409 -2.200 1.00 96.12 118 PRO A N 1
ATOM 868 C CA . PRO A 1 118 ? -6.239 -0.276 -2.413 1.00 96.12 118 PRO A CA 1
ATOM 869 C C . PRO A 1 118 ? -7.214 0.629 -3.164 1.00 96.12 118 PRO A C 1
ATOM 871 O O . PRO A 1 118 ? -7.325 1.819 -2.872 1.00 96.12 118 PRO A O 1
ATOM 874 N N . THR A 1 119 ? -7.940 0.045 -4.114 1.00 96.19 119 THR A N 1
ATOM 875 C CA . THR A 1 119 ? -9.072 0.723 -4.763 1.00 96.19 119 THR A CA 1
ATOM 876 C C . THR A 1 119 ? -10.164 1.059 -3.748 1.00 96.19 119 THR A C 1
ATOM 878 O O . THR A 1 119 ? -10.305 0.388 -2.722 1.00 96.19 119 THR A O 1
ATOM 881 N N . ASP A 1 120 ? -10.965 2.081 -4.039 1.00 96.31 120 ASP A N 1
ATOM 882 C CA . ASP A 1 120 ? -12.016 2.560 -3.140 1.00 96.31 120 ASP A CA 1
ATOM 883 C C . ASP A 1 120 ? -13.018 1.455 -2.752 1.00 96.31 120 ASP A C 1
ATOM 885 O O . ASP A 1 120 ? -13.389 1.354 -1.583 1.00 96.31 120 ASP A O 1
ATOM 889 N N . ASP A 1 121 ? -13.381 0.558 -3.675 1.00 94.81 121 ASP A N 1
ATOM 890 C CA . ASP A 1 121 ? -14.280 -0.578 -3.403 1.00 94.81 121 ASP A CA 1
ATOM 891 C C . ASP A 1 121 ? -13.684 -1.568 -2.383 1.00 94.81 121 ASP A C 1
ATOM 893 O O . ASP A 1 121 ? -14.344 -2.045 -1.448 1.00 94.81 121 ASP A O 1
ATOM 897 N N . VAL A 1 122 ? -12.394 -1.867 -2.540 1.00 94.69 122 VAL A N 1
ATOM 898 C CA . VAL A 1 122 ? -11.643 -2.753 -1.646 1.00 94.69 122 VAL A CA 1
ATOM 899 C C . VAL A 1 122 ? -11.461 -2.106 -0.281 1.00 94.69 122 VAL A C 1
ATOM 901 O O . VAL A 1 122 ? -11.654 -2.751 0.753 1.00 94.69 122 VAL A O 1
ATOM 904 N N . LEU A 1 123 ? -11.106 -0.824 -0.265 1.00 94.75 123 LEU A N 1
ATOM 905 C CA . LEU A 1 123 ? -10.894 -0.086 0.964 1.00 94.75 123 LEU A CA 1
ATOM 906 C C . LEU A 1 123 ? -12.208 0.033 1.742 1.00 94.75 123 LEU A C 1
ATOM 908 O O . LEU A 1 123 ? -12.236 -0.316 2.916 1.00 94.75 123 LEU A O 1
ATOM 912 N N . ALA A 1 124 ? -13.314 0.415 1.101 1.00 93.69 124 ALA A N 1
ATOM 913 C CA . ALA A 1 124 ? -14.619 0.534 1.750 1.00 93.69 124 ALA A CA 1
ATOM 914 C C . ALA A 1 124 ? -15.083 -0.783 2.397 1.00 93.69 124 ALA A C 1
ATOM 916 O O . ALA A 1 124 ? -15.583 -0.778 3.522 1.00 93.69 124 ALA A O 1
ATOM 917 N N . SER A 1 125 ? -14.872 -1.918 1.723 1.00 92.44 125 SER A N 1
ATOM 918 C CA . SER A 1 125 ? -15.281 -3.232 2.235 1.00 92.44 125 SER A CA 1
ATOM 919 C C . SER A 1 125 ? -14.373 -3.770 3.350 1.00 92.44 125 SER A C 1
ATOM 921 O O . SER A 1 125 ? -14.862 -4.374 4.309 1.00 92.44 125 SER A O 1
ATOM 923 N N . ALA A 1 126 ? -13.058 -3.551 3.270 1.00 90.88 126 ALA A N 1
ATOM 924 C CA . ALA A 1 126 ? -12.099 -4.076 4.244 1.00 90.88 126 ALA A CA 1
ATOM 925 C C . ALA A 1 126 ? -11.887 -3.158 5.464 1.00 90.88 126 ALA A C 1
ATOM 927 O O . ALA A 1 126 ? -11.553 -3.640 6.554 1.00 90.88 126 ALA A O 1
ATOM 928 N N . PHE A 1 127 ? -12.068 -1.845 5.303 1.00 91.38 127 PHE A N 1
ATOM 929 C CA . PHE A 1 127 ? -11.709 -0.844 6.307 1.00 91.38 127 PHE A CA 1
ATOM 930 C C . PHE A 1 127 ? -12.589 -0.906 7.557 1.00 91.38 127 PHE A C 1
ATOM 932 O O . PHE A 1 127 ? -12.061 -0.884 8.670 1.00 91.38 127 PHE A O 1
ATOM 939 N N . GLU A 1 128 ? -13.910 -1.054 7.409 1.00 89.94 128 GLU A N 1
ATOM 940 C CA . GLU A 1 128 ? -14.830 -1.114 8.556 1.00 89.94 128 GLU A CA 1
ATOM 941 C C . GLU A 1 128 ? -14.494 -2.295 9.480 1.00 89.94 128 GLU A C 1
ATOM 943 O O . GLU A 1 128 ? -14.379 -2.142 10.700 1.00 89.94 128 GLU A O 1
ATOM 948 N N . ALA A 1 129 ? -14.257 -3.471 8.892 1.00 90.19 129 ALA A N 1
ATOM 949 C CA . ALA A 1 129 ? -13.873 -4.663 9.637 1.00 90.19 129 ALA A CA 1
ATOM 950 C C . ALA A 1 129 ? -12.526 -4.480 10.358 1.00 90.19 129 ALA A C 1
ATOM 952 O O . ALA A 1 129 ? -12.381 -4.913 11.502 1.00 90.19 129 ALA A O 1
ATOM 953 N N . TYR A 1 130 ? -11.560 -3.816 9.717 1.00 90.12 130 TYR A N 1
ATOM 954 C CA . TYR A 1 130 ? -10.239 -3.548 10.290 1.00 90.12 130 TYR A CA 1
ATOM 955 C C . TYR A 1 130 ? -10.264 -2.499 11.419 1.00 90.12 130 TYR A C 1
ATOM 957 O O . TYR A 1 130 ? -9.472 -2.581 12.362 1.00 90.12 130 TYR A O 1
ATOM 965 N N . MET A 1 131 ? -11.188 -1.537 11.356 1.00 90.44 131 MET A N 1
ATOM 966 C CA . MET A 1 131 ? -11.348 -0.468 12.351 1.00 90.44 131 MET A CA 1
ATOM 967 C C . MET A 1 131 ? -12.298 -0.822 13.498 1.00 90.44 131 MET A C 1
ATOM 969 O O . MET A 1 131 ? -12.396 -0.080 14.482 1.00 90.44 131 MET A O 1
ATOM 973 N N . LYS A 1 132 ? -12.987 -1.963 13.414 1.00 92.12 132 LYS A N 1
ATOM 974 C CA . LYS A 1 132 ? -13.976 -2.383 14.405 1.00 92.12 132 LYS A CA 1
ATOM 975 C C . LYS A 1 132 ? -13.390 -2.402 15.821 1.00 92.12 132 LYS A C 1
ATOM 977 O O . LYS A 1 132 ? -12.426 -3.102 16.113 1.00 92.12 132 LYS A O 1
ATOM 982 N N . GLY A 1 133 ? -14.033 -1.662 16.723 1.00 89.12 133 GLY A N 1
ATOM 983 C CA . GLY A 1 133 ? -13.662 -1.595 18.140 1.00 89.12 133 GLY A CA 1
ATOM 984 C C . GLY A 1 133 ? -12.676 -0.480 18.502 1.00 89.12 133 GLY A C 1
ATOM 985 O O . GLY A 1 133 ? -12.496 -0.216 19.689 1.00 89.12 133 GLY A O 1
ATOM 986 N N . PHE A 1 134 ? -12.102 0.229 17.524 1.00 90.19 134 PHE A N 1
ATOM 987 C CA . PHE A 1 134 ? -11.231 1.381 17.767 1.00 90.19 134 PHE A CA 1
ATOM 988 C C . PHE A 1 134 ? -12.023 2.690 17.737 1.00 90.19 134 PHE A C 1
ATOM 990 O O . PHE A 1 134 ? -12.903 2.881 16.901 1.00 90.19 134 PHE A O 1
ATOM 997 N N . LYS A 1 135 ? -11.731 3.594 18.680 1.00 91.88 135 LYS A N 1
ATOM 998 C CA . LYS A 1 135 ? -12.368 4.916 18.801 1.00 91.88 135 LYS A CA 1
ATOM 999 C C . LYS A 1 135 ? -11.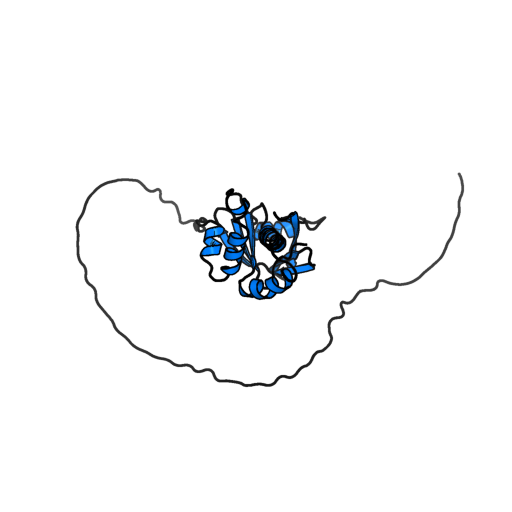374 5.955 19.321 1.00 91.88 135 LYS A C 1
ATOM 1001 O O . LYS A 1 135 ? -10.393 5.607 19.984 1.00 91.88 135 LYS A O 1
ATOM 1006 N N . GLY A 1 136 ? -11.658 7.232 19.064 1.00 92.31 136 GLY A N 1
ATOM 1007 C CA . GLY A 1 136 ? -10.844 8.361 19.528 1.00 92.31 136 GLY A CA 1
ATOM 1008 C C . GLY A 1 136 ? -9.387 8.250 19.072 1.00 92.31 136 GLY A C 1
ATOM 1009 O O . GLY A 1 136 ? -9.112 7.731 18.000 1.00 92.31 136 GLY A O 1
ATOM 1010 N N . LYS A 1 137 ? -8.431 8.629 19.928 1.00 91.38 137 LYS A N 1
ATOM 1011 C CA . LYS A 1 137 ? -6.997 8.640 19.569 1.00 91.38 137 LYS A CA 1
ATOM 1012 C C . LYS A 1 137 ? -6.437 7.289 19.103 1.00 91.38 137 LYS A C 1
ATOM 1014 O O . LYS A 1 137 ? -5.422 7.250 18.415 1.00 91.38 137 LYS A O 1
ATOM 1019 N N . ALA A 1 138 ? -7.040 6.175 19.524 1.00 91.50 138 ALA A N 1
ATOM 1020 C CA . ALA A 1 138 ? -6.617 4.848 19.079 1.00 91.50 138 ALA A CA 1
ATOM 1021 C C . ALA A 1 138 ? -7.003 4.584 17.615 1.00 91.50 138 ALA A C 1
ATOM 1023 O O . ALA A 1 138 ? -6.274 3.884 16.919 1.00 91.50 138 ALA A O 1
ATOM 1024 N N . TYR A 1 139 ? -8.115 5.166 17.157 1.00 91.25 139 TYR A N 1
ATOM 1025 C CA . TYR A 1 139 ? -8.542 5.120 15.763 1.00 91.25 139 TYR A CA 1
ATOM 1026 C C . TYR A 1 139 ? -7.541 5.867 14.875 1.00 91.25 139 TYR A C 1
ATOM 1028 O O . TYR A 1 139 ? -6.974 5.265 13.969 1.00 91.25 139 TYR A O 1
ATOM 1036 N N . ASP A 1 140 ? -7.211 7.116 15.216 1.00 90.62 140 ASP A N 1
ATOM 1037 C CA . ASP A 1 140 ? -6.292 7.954 14.428 1.00 90.62 140 ASP A CA 1
ATOM 1038 C C . ASP A 1 140 ? -4.907 7.305 14.286 1.00 90.62 140 ASP A C 1
ATOM 1040 O O . ASP A 1 140 ? -4.343 7.218 13.194 1.00 90.62 140 ASP A O 1
ATOM 1044 N N . LYS A 1 141 ? -4.376 6.751 15.387 1.00 91.88 141 LYS A N 1
ATOM 1045 C CA . LYS A 1 141 ? -3.110 6.002 15.367 1.00 91.88 141 LYS A CA 1
ATOM 1046 C C . LYS A 1 141 ? -3.166 4.792 14.437 1.00 91.88 141 LYS A C 1
ATOM 1048 O O . LYS A 1 141 ? -2.180 4.499 13.766 1.00 91.88 141 LYS A O 1
ATOM 1053 N N . ARG A 1 142 ? -4.297 4.083 14.403 1.00 92.00 142 ARG A N 1
ATOM 1054 C CA . ARG A 1 142 ? -4.473 2.894 13.566 1.00 92.00 142 ARG A CA 1
ATOM 1055 C C . ARG A 1 142 ? -4.632 3.257 12.092 1.00 92.00 142 ARG A C 1
ATOM 1057 O O . ARG A 1 142 ? -4.093 2.539 11.258 1.00 92.00 142 ARG A O 1
ATOM 1064 N N . VAL A 1 143 ? -5.294 4.373 11.777 1.00 93.31 143 VAL A N 1
ATOM 1065 C CA . VAL A 1 143 ? -5.363 4.922 10.412 1.00 93.31 143 VAL A CA 1
ATOM 1066 C C . VAL A 1 143 ? -3.974 5.326 9.931 1.00 93.31 143 VAL A C 1
ATOM 1068 O O . VAL A 1 143 ? -3.557 4.896 8.860 1.00 93.31 143 VAL A O 1
ATOM 1071 N N . ARG A 1 144 ? -3.201 6.052 10.750 1.00 93.50 144 ARG A N 1
ATOM 1072 C CA . ARG A 1 144 ? -1.816 6.401 10.400 1.00 93.50 144 ARG A CA 1
ATOM 1073 C C . ARG A 1 144 ? -0.956 5.160 10.168 1.00 93.50 144 ARG A C 1
ATOM 1075 O O . ARG A 1 144 ? -0.214 5.113 9.193 1.00 93.50 144 ARG A O 1
ATOM 1082 N N . LYS A 1 145 ? -1.080 4.144 11.029 1.00 93.62 145 LYS A N 1
ATOM 1083 C CA . LYS A 1 145 ? -0.381 2.863 10.850 1.00 93.62 145 LYS A CA 1
ATOM 1084 C C . LYS A 1 145 ? -0.784 2.180 9.537 1.00 93.62 145 LYS A C 1
ATOM 1086 O O . LYS A 1 145 ? 0.074 1.701 8.809 1.00 93.62 145 LYS A O 1
ATOM 1091 N N . LEU A 1 146 ? -2.078 2.179 9.216 1.00 93.94 146 LEU A N 1
ATOM 1092 C CA . LEU A 1 146 ? -2.601 1.602 7.980 1.00 93.94 146 LEU A CA 1
ATOM 1093 C C . LEU A 1 146 ? -1.993 2.253 6.737 1.00 93.94 146 LEU A C 1
ATOM 1095 O O . LEU A 1 146 ? -1.503 1.536 5.872 1.00 93.94 146 LEU A O 1
ATOM 1099 N N . VAL A 1 147 ? -1.991 3.585 6.662 1.00 94.50 147 VAL A N 1
ATOM 1100 C CA . VAL A 1 147 ? -1.417 4.317 5.522 1.00 94.50 147 VAL A CA 1
ATOM 1101 C C . VAL A 1 147 ? 0.069 3.988 5.363 1.00 94.50 147 VAL A C 1
ATOM 1103 O O . VAL A 1 147 ? 0.509 3.661 4.269 1.00 94.50 147 VAL A O 1
ATOM 1106 N N . LEU A 1 148 ? 0.835 3.987 6.456 1.00 93.81 148 LEU A N 1
ATOM 1107 C CA . LEU A 1 148 ? 2.275 3.709 6.415 1.00 93.81 148 LEU A CA 1
ATOM 1108 C C . LEU A 1 148 ? 2.627 2.254 6.081 1.00 93.81 148 LEU A C 1
ATOM 1110 O O . LEU A 1 148 ? 3.720 1.994 5.589 1.00 93.81 148 LEU A O 1
ATOM 1114 N N . ALA A 1 149 ? 1.728 1.302 6.336 1.00 94.31 149 ALA A N 1
ATOM 1115 C CA . ALA A 1 149 ? 1.936 -0.104 5.979 1.00 94.31 149 ALA A CA 1
ATOM 1116 C C . ALA A 1 149 ? 1.808 -0.354 4.469 1.00 94.31 149 ALA A C 1
ATOM 1118 O O . ALA A 1 149 ? 2.210 -1.401 3.972 1.00 94.31 149 ALA A O 1
ATOM 1119 N N . HIS A 1 150 ? 1.250 0.610 3.743 1.00 94.69 150 HIS A N 1
ATOM 1120 C CA . HIS A 1 150 ? 1.138 0.580 2.292 1.00 94.69 150 HIS A CA 1
ATOM 1121 C C . HIS A 1 150 ? 2.306 1.284 1.592 1.00 94.69 150 HIS A C 1
ATOM 1123 O O . HIS A 1 150 ? 2.341 1.307 0.366 1.00 94.69 150 HIS A O 1
ATOM 1129 N N . VAL A 1 151 ? 3.251 1.850 2.350 1.00 94.00 151 VAL A N 1
ATOM 1130 C CA . VAL A 1 151 ? 4.384 2.609 1.816 1.00 94.00 151 VAL A CA 1
ATOM 1131 C C . VAL A 1 151 ? 5.687 1.884 2.126 1.00 94.00 151 VAL A C 1
ATOM 1133 O O . VAL A 1 151 ? 5.949 1.504 3.271 1.00 94.00 151 VAL A O 1
ATOM 1136 N N . LEU A 1 152 ? 6.513 1.730 1.098 1.00 92.81 152 LEU A N 1
ATOM 1137 C CA . LEU A 1 152 ? 7.912 1.335 1.193 1.00 92.81 152 LEU A CA 1
ATOM 1138 C C . LEU A 1 152 ? 8.794 2.573 1.024 1.00 92.81 152 LEU A C 1
ATOM 1140 O O . LEU A 1 152 ? 8.511 3.424 0.181 1.00 92.81 152 LEU A O 1
ATOM 1144 N N . ASP A 1 153 ? 9.879 2.637 1.787 1.00 89.94 153 ASP A N 1
ATOM 1145 C CA . ASP A 1 153 ? 10.889 3.705 1.774 1.00 89.94 153 ASP A CA 1
ATOM 1146 C C . ASP A 1 153 ? 11.916 3.567 0.631 1.00 89.94 153 ASP A C 1
ATOM 1148 O O . ASP A 1 153 ? 13.031 4.079 0.711 1.00 89.94 153 ASP A O 1
ATOM 1152 N N . ALA A 1 154 ? 11.538 2.859 -0.435 1.00 89.19 154 ALA A N 1
ATOM 1153 C CA . ALA A 1 154 ? 12.311 2.721 -1.658 1.00 89.19 154 ALA A CA 1
ATOM 1154 C C . ALA A 1 154 ? 11.375 2.603 -2.868 1.00 89.19 154 ALA A C 1
ATOM 1156 O O . ALA A 1 154 ? 10.276 2.042 -2.776 1.00 89.19 154 ALA A O 1
ATOM 1157 N N . GLN A 1 155 ? 11.819 3.113 -4.017 1.00 89.69 155 GLN A N 1
ATOM 1158 C CA . GLN A 1 155 ? 11.126 2.962 -5.294 1.00 89.69 155 GLN A CA 1
ATOM 1159 C C . GLN A 1 155 ? 11.504 1.621 -5.929 1.00 89.69 155 GLN A C 1
ATOM 1161 O O . GLN A 1 155 ? 12.683 1.290 -6.043 1.00 89.69 155 GLN A O 1
ATOM 1166 N N . PHE A 1 156 ? 10.494 0.863 -6.346 1.00 91.25 156 PHE A N 1
ATOM 1167 C CA . PHE A 1 156 ? 10.655 -0.406 -7.039 1.00 91.25 156 PHE A CA 1
ATOM 1168 C C . PHE A 1 156 ? 9.890 -0.365 -8.357 1.00 91.25 156 PHE A C 1
ATOM 1170 O O . PHE A 1 156 ? 8.657 -0.269 -8.369 1.00 91.25 156 PHE A O 1
ATOM 1177 N N . SER A 1 157 ? 10.614 -0.489 -9.468 1.00 90.94 157 SER A N 1
ATOM 1178 C CA . SER A 1 157 ? 10.006 -0.772 -10.766 1.00 90.94 157 SER A CA 1
ATOM 1179 C C . SER A 1 157 ? 9.475 -2.216 -10.811 1.00 90.94 157 SER A C 1
ATOM 1181 O O . SER A 1 157 ? 9.877 -3.045 -9.987 1.00 90.94 157 SER A O 1
ATOM 1183 N N . PRO A 1 158 ? 8.596 -2.570 -11.765 1.00 88.75 158 PRO A N 1
ATOM 1184 C CA . PRO A 1 158 ? 8.143 -3.952 -11.919 1.00 88.75 158 PRO A CA 1
ATOM 1185 C C . PRO A 1 158 ? 9.303 -4.943 -12.071 1.00 88.75 158 PRO A C 1
ATOM 1187 O O . PRO A 1 158 ? 9.269 -6.029 -11.490 1.00 88.75 158 PRO A O 1
ATOM 1190 N N . ASP A 1 159 ? 10.357 -4.544 -12.784 1.00 89.94 159 ASP A N 1
ATOM 1191 C CA . ASP A 1 159 ? 11.560 -5.353 -12.960 1.00 89.94 159 ASP A CA 1
ATOM 1192 C C . ASP A 1 159 ? 12.323 -5.524 -11.644 1.00 89.94 159 ASP A C 1
ATOM 1194 O O . ASP A 1 159 ? 12.768 -6.632 -11.341 1.00 89.94 159 ASP A O 1
ATOM 1198 N N . ASP A 1 160 ? 12.405 -4.481 -10.811 1.00 89.38 160 ASP A N 1
ATOM 1199 C CA . ASP A 1 160 ? 13.016 -4.571 -9.480 1.00 89.38 160 ASP A CA 1
ATOM 1200 C C . ASP A 1 160 ? 12.217 -5.485 -8.549 1.00 89.38 160 ASP A C 1
ATOM 1202 O O . ASP A 1 160 ? 12.803 -6.270 -7.800 1.00 89.38 160 ASP A O 1
ATOM 1206 N N . LEU A 1 161 ? 10.881 -5.434 -8.613 1.00 88.06 161 LEU A N 1
ATOM 1207 C CA . LEU A 1 161 ? 10.014 -6.342 -7.858 1.00 88.06 161 LEU A CA 1
ATOM 1208 C C . LEU A 1 161 ? 10.266 -7.800 -8.276 1.00 88.06 161 LEU A C 1
ATOM 1210 O O . LEU A 1 161 ? 10.419 -8.676 -7.423 1.00 88.06 161 LEU A O 1
ATOM 1214 N N . ILE A 1 162 ? 10.373 -8.078 -9.577 1.00 88.06 162 ILE A N 1
ATOM 1215 C CA . ILE A 1 162 ? 10.680 -9.420 -10.099 1.00 88.06 162 ILE A CA 1
ATOM 1216 C C . ILE A 1 162 ? 12.106 -9.844 -9.725 1.00 88.06 162 ILE A C 1
ATOM 1218 O O . ILE A 1 162 ? 12.342 -10.997 -9.338 1.00 88.06 162 ILE A O 1
ATOM 1222 N N . ALA A 1 163 ? 13.066 -8.925 -9.818 1.00 86.81 163 ALA A N 1
ATOM 1223 C CA . ALA A 1 163 ? 14.454 -9.161 -9.462 1.00 86.81 163 ALA A CA 1
ATOM 1224 C C . ALA A 1 163 ? 14.585 -9.486 -7.974 1.00 86.81 163 ALA A C 1
ATOM 1226 O O . ALA A 1 163 ? 15.289 -10.445 -7.653 1.00 86.81 163 ALA A O 1
ATOM 1227 N N . ASN A 1 164 ? 13.866 -8.773 -7.100 1.00 84.25 164 ASN A N 1
ATOM 1228 C CA . ASN A 1 164 ? 13.770 -9.060 -5.672 1.00 84.25 164 ASN A CA 1
ATOM 1229 C C . ASN A 1 164 ? 13.308 -10.507 -5.457 1.00 84.25 164 ASN A C 1
ATOM 1231 O O . ASN A 1 164 ? 14.034 -11.308 -4.878 1.00 84.25 164 ASN A O 1
ATOM 1235 N N . ILE A 1 165 ? 12.192 -10.906 -6.069 1.00 85.06 165 ILE A N 1
ATOM 1236 C CA . ILE A 1 165 ? 11.647 -12.269 -5.954 1.00 85.06 165 ILE A CA 1
ATOM 1237 C C . ILE A 1 165 ? 12.644 -13.337 -6.446 1.00 85.06 165 ILE A C 1
ATOM 1239 O O . ILE A 1 165 ? 12.765 -14.409 -5.848 1.00 85.06 165 ILE A O 1
ATOM 1243 N N . THR A 1 166 ? 13.378 -13.056 -7.526 1.00 81.56 166 THR A N 1
ATOM 1244 C CA . THR A 1 166 ? 14.256 -14.027 -8.207 1.00 81.56 166 THR A CA 1
ATOM 1245 C C . THR A 1 166 ? 15.651 -14.140 -7.580 1.00 81.56 166 THR A C 1
ATOM 1247 O O . THR A 1 166 ? 16.244 -15.228 -7.570 1.00 81.56 166 THR A O 1
ATOM 1250 N N . HIS A 1 167 ? 16.194 -13.037 -7.056 1.00 70.50 167 HIS A N 1
ATOM 1251 C CA . HIS A 1 167 ? 17.520 -12.975 -6.429 1.00 70.50 167 HIS A CA 1
ATOM 1252 C C . HIS A 1 167 ? 17.490 -13.367 -4.948 1.00 70.50 167 HIS A C 1
ATOM 1254 O O . HIS A 1 167 ? 18.507 -13.840 -4.432 1.00 70.50 167 HIS A O 1
ATOM 1260 N N . SER A 1 168 ? 16.324 -13.311 -4.299 1.00 62.75 168 SER A N 1
ATOM 1261 C CA . SER A 1 168 ? 16.044 -13.825 -2.951 1.00 62.75 168 SER A CA 1
ATOM 1262 C C . SER A 1 168 ? 16.099 -15.369 -2.862 1.00 62.75 168 SER A C 1
ATOM 1264 O O . SER A 1 168 ? 15.187 -16.039 -2.380 1.00 62.75 168 SER A O 1
ATOM 1266 N N . ARG A 1 169 ? 17.193 -16.005 -3.309 1.00 54.59 169 ARG A N 1
ATOM 1267 C CA . ARG A 1 169 ? 17.355 -17.478 -3.355 1.00 54.59 169 ARG A CA 1
ATOM 1268 C C . ARG A 1 169 ? 17.625 -18.148 -1.997 1.00 54.59 169 ARG A C 1
ATOM 1270 O O . ARG A 1 169 ? 17.822 -19.363 -1.948 1.00 54.59 169 ARG A O 1
ATOM 1277 N N . ARG A 1 170 ? 17.672 -17.404 -0.884 1.00 51.34 170 ARG A N 1
ATOM 1278 C CA . ARG A 1 170 ? 17.973 -17.951 0.465 1.00 51.34 170 ARG A CA 1
ATOM 1279 C C . ARG A 1 170 ? 17.009 -17.496 1.569 1.00 51.34 170 ARG A C 1
ATOM 1281 O O . ARG A 1 170 ? 16.867 -18.203 2.563 1.00 51.34 170 ARG A O 1
ATOM 1288 N N . ARG A 1 171 ? 16.309 -16.381 1.381 1.00 51.28 171 ARG A N 1
ATOM 1289 C CA . ARG A 1 171 ? 15.186 -15.881 2.183 1.00 51.28 171 ARG A CA 1
ATOM 1290 C C . ARG A 1 171 ? 14.357 -15.045 1.224 1.00 51.28 171 ARG A C 1
ATOM 1292 O O . ARG A 1 171 ? 14.956 -14.262 0.506 1.00 51.28 171 ARG A O 1
ATOM 1299 N N . ARG A 1 172 ? 13.031 -15.208 1.208 1.00 58.22 172 ARG A N 1
ATOM 1300 C CA . ARG A 1 172 ? 12.158 -14.152 0.681 1.00 58.22 172 ARG A CA 1
ATOM 1301 C C . ARG A 1 172 ? 12.525 -12.899 1.468 1.00 58.22 172 ARG A C 1
ATOM 1303 O O . ARG A 1 172 ? 12.384 -12.927 2.693 1.00 58.22 172 ARG A O 1
ATOM 1310 N N . ASP A 1 173 ? 13.111 -11.903 0.818 1.00 66.62 173 ASP A N 1
ATOM 1311 C CA . ASP A 1 173 ? 13.537 -10.714 1.534 1.00 66.62 173 ASP A CA 1
ATOM 1312 C C . ASP A 1 173 ? 12.276 -9.949 1.911 1.00 66.62 173 ASP A C 1
ATOM 1314 O O . ASP A 1 173 ? 11.518 -9.464 1.075 1.00 66.62 173 ASP A O 1
ATOM 1318 N N . ASN A 1 174 ? 11.994 -9.971 3.208 1.00 79.50 174 ASN A N 1
ATOM 1319 C CA . ASN A 1 174 ? 10.948 -9.169 3.796 1.00 79.50 174 ASN A CA 1
ATOM 1320 C C . ASN A 1 174 ? 11.314 -7.706 3.550 1.00 79.50 174 ASN A C 1
ATOM 1322 O O . ASN A 1 174 ? 12.356 -7.242 4.013 1.00 79.50 174 ASN A O 1
ATOM 1326 N N . MET A 1 175 ? 10.469 -7.002 2.814 1.00 85.38 175 MET A N 1
ATOM 1327 C CA . MET A 1 175 ? 10.591 -5.572 2.599 1.00 85.38 175 MET A CA 1
ATOM 1328 C C . MET A 1 175 ? 9.930 -4.877 3.783 1.00 85.38 175 MET A C 1
ATOM 1330 O O . MET A 1 175 ? 8.773 -5.157 4.112 1.00 85.38 175 MET A O 1
ATOM 1334 N N . GLY A 1 176 ? 10.685 -4.011 4.450 1.00 87.00 176 GLY A N 1
ATOM 1335 C CA . GLY A 1 176 ? 10.159 -3.202 5.539 1.00 87.00 176 GLY A CA 1
ATOM 1336 C C . GLY A 1 176 ? 9.243 -2.120 4.986 1.00 87.00 176 GLY A C 1
ATOM 1337 O O . GLY A 1 176 ? 9.615 -1.396 4.070 1.00 87.00 176 GLY A O 1
ATOM 1338 N N . THR A 1 177 ? 8.042 -2.009 5.541 1.00 91.44 177 THR A N 1
ATOM 1339 C CA . THR A 1 177 ? 7.181 -0.843 5.321 1.00 91.44 177 THR A CA 1
ATOM 1340 C C . THR A 1 177 ? 7.551 0.260 6.303 1.00 91.44 177 THR A C 1
ATOM 1342 O O . THR A 1 177 ? 8.126 -0.001 7.363 1.00 91.44 177 THR A O 1
ATOM 1345 N N . VAL A 1 178 ? 7.140 1.494 6.022 1.00 91.06 178 VAL A N 1
ATOM 1346 C CA . VAL A 1 178 ? 7.360 2.634 6.933 1.00 91.06 178 VAL A CA 1
ATOM 1347 C C . VAL A 1 178 ? 6.606 2.459 8.261 1.00 91.06 178 VAL A C 1
ATOM 1349 O O . VAL A 1 178 ? 6.976 3.025 9.288 1.00 91.06 178 VAL A O 1
ATOM 1352 N N . SER A 1 179 ? 5.561 1.628 8.276 1.00 89.31 179 SER A N 1
ATOM 1353 C CA . SER A 1 179 ? 4.866 1.215 9.502 1.00 89.31 179 SER A CA 1
ATOM 1354 C C . SER A 1 179 ? 5.714 0.299 10.404 1.00 89.31 179 SER A C 1
ATOM 1356 O O . SER A 1 179 ? 5.426 0.162 11.596 1.00 89.31 179 SER A O 1
ATOM 1358 N N . GLY A 1 180 ? 6.769 -0.313 9.858 1.00 88.31 180 GLY A N 1
ATOM 1359 C CA . GLY A 1 180 ? 7.602 -1.323 10.511 1.00 88.31 180 GLY A CA 1
ATOM 1360 C C . GLY A 1 180 ? 7.094 -2.759 10.339 1.00 88.31 180 GLY A C 1
ATOM 1361 O O . GLY A 1 180 ? 7.748 -3.693 10.803 1.00 88.31 180 GLY A O 1
ATOM 1362 N N . ASP A 1 181 ? 5.949 -2.951 9.678 1.00 89.06 181 ASP A N 1
ATOM 1363 C CA . ASP A 1 181 ? 5.453 -4.272 9.283 1.00 89.06 181 ASP A CA 1
ATOM 1364 C C . ASP A 1 181 ? 6.194 -4.743 8.023 1.00 89.06 181 ASP A C 1
ATOM 1366 O O . ASP A 1 181 ? 6.639 -3.929 7.207 1.00 89.06 181 ASP A O 1
ATOM 1370 N N . ASN A 1 182 ? 6.325 -6.055 7.846 1.00 89.00 182 ASN A N 1
ATOM 1371 C CA . ASN A 1 182 ? 7.018 -6.613 6.692 1.00 89.00 182 ASN A CA 1
ATOM 1372 C C . ASN A 1 182 ? 6.039 -7.058 5.612 1.00 89.00 182 ASN A C 1
ATOM 1374 O O . ASN A 1 182 ? 5.052 -7.742 5.890 1.00 89.00 182 ASN A O 1
ATOM 1378 N N . VAL A 1 183 ? 6.380 -6.765 4.364 1.00 90.31 183 VAL A N 1
ATOM 1379 C CA . VAL A 1 183 ? 5.708 -7.326 3.196 1.00 90.31 183 VAL A CA 1
ATOM 1380 C C . VAL A 1 183 ? 6.678 -8.190 2.413 1.00 90.31 183 VAL A C 1
ATOM 1382 O O . VAL A 1 183 ? 7.889 -7.978 2.412 1.00 90.31 183 VAL A O 1
ATOM 1385 N N . THR A 1 184 ? 6.158 -9.217 1.767 1.00 89.81 184 THR A N 1
ATOM 1386 C CA . THR A 1 184 ? 6.960 -10.132 0.966 1.00 89.81 184 THR A CA 1
ATOM 1387 C C . THR A 1 184 ? 6.394 -10.195 -0.435 1.00 89.81 184 THR A C 1
ATOM 1389 O O . THR A 1 184 ? 5.207 -10.442 -0.601 1.00 89.81 184 THR A O 1
ATOM 1392 N N . LEU A 1 185 ? 7.232 -10.053 -1.452 1.00 89.94 185 LEU A N 1
ATOM 1393 C CA . LEU A 1 185 ? 6.786 -10.204 -2.831 1.00 89.94 185 LEU A CA 1
ATOM 1394 C C . LEU A 1 185 ? 6.793 -11.673 -3.252 1.00 89.94 185 LEU A C 1
ATOM 1396 O O . LEU A 1 185 ? 7.619 -12.484 -2.820 1.00 89.94 185 LEU A O 1
ATOM 1400 N N . THR A 1 186 ? 5.850 -12.034 -4.108 1.00 89.12 186 THR A N 1
ATOM 1401 C CA . THR A 1 186 ? 5.769 -13.352 -4.727 1.00 89.12 186 THR A CA 1
ATOM 1402 C C . THR A 1 186 ? 5.154 -13.240 -6.116 1.00 89.12 186 THR A C 1
ATOM 1404 O O . THR A 1 186 ? 4.503 -12.249 -6.425 1.00 89.12 186 THR A O 1
ATOM 1407 N N . ILE A 1 187 ? 5.367 -14.244 -6.961 1.00 89.19 187 ILE A N 1
ATOM 1408 C CA . ILE A 1 187 ? 4.716 -14.337 -8.268 1.00 89.19 187 ILE A CA 1
ATOM 1409 C C . ILE A 1 187 ? 3.747 -15.510 -8.198 1.00 89.19 187 ILE A C 1
ATOM 1411 O O . ILE A 1 187 ? 4.151 -16.635 -7.890 1.00 89.19 187 ILE A O 1
ATOM 1415 N N . VAL A 1 188 ? 2.470 -15.248 -8.472 1.00 87.56 188 VAL A N 1
ATOM 1416 C CA . VAL A 1 188 ? 1.436 -16.279 -8.592 1.00 87.56 188 VAL A CA 1
ATOM 1417 C C . VAL A 1 188 ? 0.943 -16.280 -10.033 1.00 87.56 188 VAL A C 1
ATOM 1419 O O . VAL A 1 188 ? 0.307 -15.335 -10.491 1.00 87.56 188 VAL A O 1
ATOM 1422 N N . GLY A 1 189 ? 1.266 -17.350 -10.764 1.00 86.88 189 GLY A N 1
ATOM 1423 C CA . GLY A 1 189 ? 1.064 -17.387 -12.212 1.00 86.88 189 GLY A CA 1
ATOM 1424 C C . GLY A 1 189 ? 2.011 -16.408 -12.903 1.00 86.88 189 GLY A C 1
ATOM 1425 O O . GLY A 1 189 ? 3.222 -16.606 -12.860 1.00 86.88 189 GLY A O 1
ATOM 1426 N N . GLU A 1 190 ? 1.453 -15.359 -13.503 1.00 86.12 190 GLU A N 1
ATOM 1427 C CA . GLU A 1 190 ? 2.192 -14.285 -14.187 1.00 86.12 190 GLU A CA 1
ATOM 1428 C C . GLU A 1 190 ? 2.071 -12.929 -13.470 1.00 86.12 190 GLU A C 1
ATOM 1430 O O . GLU A 1 190 ? 2.630 -11.936 -13.924 1.00 86.12 190 GLU A O 1
ATOM 1435 N N . GLN A 1 191 ? 1.350 -12.866 -12.345 1.00 87.75 191 GLN A N 1
ATOM 1436 C CA . GLN A 1 191 ? 1.123 -11.623 -11.609 1.00 87.75 191 GLN A CA 1
ATOM 1437 C C . GLN A 1 191 ? 2.035 -11.520 -10.388 1.00 87.75 191 GLN A C 1
ATOM 1439 O O . GLN A 1 191 ? 2.223 -12.488 -9.643 1.00 87.75 191 GLN A O 1
ATOM 1444 N N . ILE A 1 192 ? 2.557 -10.315 -10.158 1.00 90.94 192 ILE A N 1
ATOM 1445 C CA . ILE A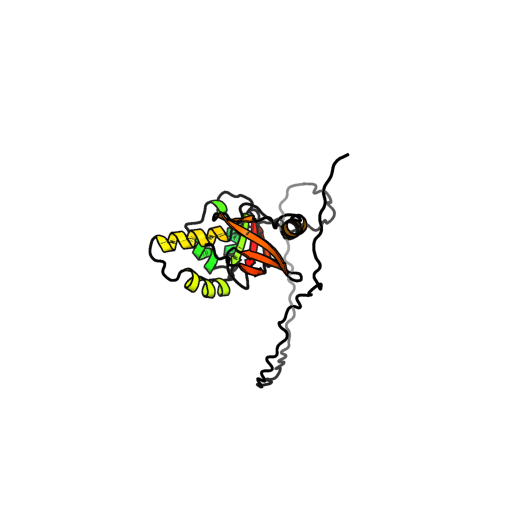 1 192 ? 3.248 -9.964 -8.919 1.00 90.94 192 ILE A CA 1
ATOM 1446 C C . ILE A 1 192 ? 2.189 -9.827 -7.822 1.00 90.94 192 ILE A C 1
ATOM 1448 O O . ILE A 1 192 ? 1.139 -9.213 -8.014 1.00 90.94 192 ILE A O 1
ATOM 1452 N N . CYS A 1 193 ? 2.448 -10.419 -6.665 1.00 91.38 193 CYS A N 1
ATOM 1453 C CA . CYS A 1 193 ? 1.578 -10.354 -5.506 1.00 91.38 193 CYS A CA 1
ATOM 1454 C C . CYS A 1 193 ? 2.369 -9.970 -4.257 1.00 91.38 193 CYS A C 1
ATOM 1456 O O . CYS A 1 193 ? 3.482 -10.447 -4.027 1.00 91.38 193 CYS A O 1
AT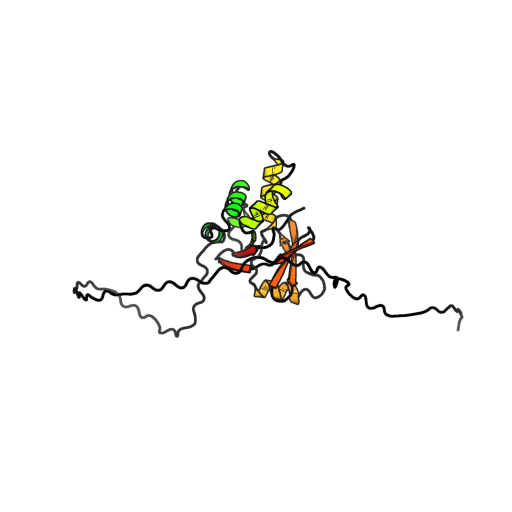OM 1458 N N . VAL A 1 194 ? 1.747 -9.164 -3.407 1.00 92.44 194 VAL A N 1
ATOM 1459 C CA . VAL A 1 194 ? 2.217 -8.853 -2.062 1.00 92.44 194 VAL A CA 1
ATOM 1460 C C . VAL A 1 194 ? 1.634 -9.872 -1.090 1.00 92.44 194 VAL A C 1
ATOM 1462 O O . VAL A 1 194 ? 0.426 -10.087 -1.038 1.00 92.44 194 VAL A O 1
ATOM 1465 N N . PHE A 1 195 ? 2.504 -10.505 -0.313 1.00 90.69 195 PHE A N 1
ATOM 1466 C CA . PHE A 1 195 ? 2.160 -11.341 0.824 1.00 90.69 195 PHE A CA 1
ATOM 1467 C C . PHE A 1 195 ? 2.378 -10.554 2.116 1.00 90.69 195 PHE A C 1
ATOM 1469 O O . PHE A 1 195 ? 3.512 -10.187 2.433 1.00 90.69 195 PHE A O 1
ATOM 1476 N N . ASP A 1 196 ? 1.299 -10.288 2.847 1.00 88.88 196 ASP A N 1
ATOM 1477 C CA . ASP A 1 196 ? 1.346 -9.528 4.097 1.00 88.88 196 ASP A CA 1
ATOM 1478 C C . ASP A 1 196 ? 1.482 -10.433 5.338 1.00 88.88 196 ASP A C 1
ATOM 1480 O O . ASP A 1 196 ? 1.370 -11.663 5.285 1.00 88.88 196 ASP A O 1
ATOM 1484 N N . GLU A 1 197 ? 1.695 -9.827 6.509 1.00 84.50 197 GLU A N 1
ATOM 1485 C CA . GLU A 1 197 ? 1.760 -10.571 7.774 1.00 84.50 197 GLU A CA 1
ATOM 1486 C C . GLU A 1 197 ? 0.409 -11.174 8.196 1.00 84.50 197 GLU A C 1
ATOM 1488 O O . GLU A 1 197 ? 0.352 -12.042 9.074 1.00 84.50 197 GLU A O 1
ATOM 1493 N N . SER A 1 198 ? -0.692 -10.746 7.578 1.00 84.44 198 SER A N 1
ATOM 1494 C CA . SER A 1 198 ? -2.018 -11.340 7.750 1.00 84.44 198 SER A CA 1
ATOM 1495 C C . SER A 1 198 ? -2.244 -12.566 6.852 1.00 84.44 198 SER A C 1
ATOM 1497 O O . SER A 1 198 ? -3.361 -13.089 6.818 1.00 84.44 198 SER A O 1
ATOM 1499 N N . ALA A 1 199 ? -1.195 -13.047 6.174 1.00 84.12 199 ALA A N 1
ATOM 1500 C CA . ALA A 1 199 ? -1.199 -14.176 5.249 1.00 84.12 199 ALA A CA 1
ATOM 1501 C C . ALA A 1 199 ? -2.135 -13.999 4.041 1.00 84.12 199 ALA A C 1
ATOM 1503 O O . ALA A 1 199 ? -2.614 -14.982 3.470 1.00 84.12 199 ALA A O 1
ATOM 1504 N N . GLN A 1 200 ? -2.400 -12.752 3.649 1.00 88.62 200 GLN A N 1
ATOM 1505 C CA . GLN A 1 200 ? -3.112 -12.431 2.420 1.00 88.62 200 GLN A CA 1
ATOM 1506 C C . GLN A 1 200 ? -2.140 -12.383 1.247 1.00 88.62 200 GLN A C 1
ATOM 1508 O O . GLN A 1 200 ? -1.010 -11.935 1.398 1.00 88.62 200 GLN A O 1
ATOM 1513 N N . VAL A 1 201 ? -2.596 -12.837 0.080 1.00 91.31 201 VAL A N 1
ATOM 1514 C CA . VAL A 1 201 ? -1.894 -12.676 -1.197 1.00 91.31 201 VAL A CA 1
ATOM 1515 C C . VAL A 1 201 ? -2.677 -11.649 -2.000 1.00 91.31 201 VAL A C 1
ATOM 1517 O O . VAL A 1 201 ? -3.843 -11.880 -2.320 1.00 91.31 201 VAL A O 1
ATOM 1520 N N . LEU A 1 202 ? -2.052 -10.514 -2.281 1.00 93.94 202 LEU A N 1
ATOM 1521 C CA . LEU A 1 202 ? -2.680 -9.363 -2.910 1.00 93.94 202 LEU A CA 1
ATOM 1522 C C . LEU A 1 202 ? -2.008 -9.108 -4.261 1.00 93.94 202 LEU A C 1
ATOM 1524 O O . LEU A 1 202 ? -0.848 -8.698 -4.267 1.00 93.94 202 LEU A O 1
ATOM 1528 N N . PRO A 1 203 ? -2.675 -9.372 -5.396 1.00 93.56 203 PRO A N 1
ATOM 1529 C CA . PRO A 1 203 ? -2.121 -9.039 -6.699 1.00 93.56 203 PRO A CA 1
ATOM 1530 C C . PRO A 1 203 ? -1.952 -7.526 -6.813 1.00 93.56 203 PRO A C 1
ATOM 1532 O O . PRO A 1 203 ? -2.801 -6.760 -6.346 1.00 93.56 203 PRO A O 1
ATOM 1535 N N . VAL A 1 204 ? -0.843 -7.117 -7.423 1.00 94.62 204 VAL A N 1
ATOM 1536 C CA . VAL A 1 204 ? -0.521 -5.709 -7.650 1.00 94.62 204 VAL A CA 1
ATOM 1537 C C . VAL A 1 204 ? -0.520 -5.414 -9.141 1.00 94.62 204 VAL A C 1
ATOM 1539 O O . VAL A 1 204 ? -0.015 -6.205 -9.938 1.00 94.62 204 VAL A O 1
ATOM 1542 N N . SER A 1 205 ? -1.064 -4.260 -9.516 1.00 93.31 205 SER A N 1
ATOM 1543 C CA . SER A 1 205 ? -0.967 -3.730 -10.876 1.00 93.31 205 SER A CA 1
ATOM 1544 C C . SER A 1 205 ? -0.221 -2.411 -10.850 1.00 93.31 205 SER A C 1
ATOM 1546 O O . SER A 1 205 ? -0.528 -1.562 -10.018 1.00 93.31 205 SER A O 1
ATOM 1548 N N . LEU A 1 206 ? 0.735 -2.216 -11.758 1.00 94.06 206 LEU A N 1
ATOM 1549 C CA . LEU A 1 206 ? 1.353 -0.905 -11.940 1.00 94.06 206 LEU A CA 1
ATOM 1550 C C . LEU A 1 206 ? 0.278 0.091 -12.400 1.00 94.06 206 LEU A C 1
ATOM 1552 O O . LEU A 1 206 ? -0.490 -0.218 -13.312 1.00 94.06 206 LEU A O 1
ATOM 1556 N N . VAL A 1 207 ? 0.225 1.254 -11.754 1.00 93.38 207 VAL A N 1
ATOM 1557 C CA . VAL A 1 207 ? -0.625 2.377 -12.169 1.00 93.38 207 VAL A CA 1
ATOM 1558 C C . VAL A 1 207 ? 0.221 3.359 -12.962 1.00 93.38 207 VAL A C 1
ATOM 1560 O O . VAL A 1 207 ? 0.059 3.494 -14.169 1.00 93.38 207 VAL A O 1
ATOM 1563 N N . GLU A 1 208 ? 1.154 4.012 -12.275 1.00 91.75 208 GLU A N 1
ATOM 1564 C CA . GLU A 1 208 ? 2.012 5.047 -12.836 1.00 91.75 208 GLU A CA 1
ATOM 1565 C C . GLU A 1 208 ? 3.285 5.148 -11.988 1.00 91.75 208 GLU A C 1
ATOM 1567 O O . GLU A 1 208 ? 3.268 4.947 -10.766 1.00 91.75 208 GLU A O 1
ATOM 1572 N N . THR A 1 209 ? 4.397 5.456 -12.648 1.00 91.31 209 THR A N 1
ATOM 1573 C CA . THR A 1 209 ? 5.643 5.846 -11.988 1.00 91.31 209 THR A CA 1
ATOM 1574 C C . THR A 1 209 ? 5.717 7.364 -12.013 1.00 91.31 209 THR A C 1
ATOM 1576 O O . THR A 1 209 ? 5.751 7.962 -13.084 1.00 91.31 209 THR A O 1
ATOM 1579 N N . GLY A 1 210 ? 5.698 7.972 -10.832 1.00 88.06 210 GLY A N 1
ATOM 1580 C CA . GLY A 1 210 ? 5.876 9.401 -10.622 1.00 88.06 210 GLY A CA 1
ATOM 1581 C C . GLY A 1 210 ? 7.333 9.778 -10.366 1.00 88.06 210 GLY A C 1
ATOM 1582 O O . GLY A 1 210 ? 8.216 8.926 -10.269 1.00 88.06 210 GLY A O 1
ATOM 1583 N N . THR A 1 211 ? 7.572 11.077 -10.214 1.00 88.94 211 THR A N 1
ATOM 1584 C CA . THR A 1 211 ? 8.907 11.642 -9.966 1.00 88.94 211 THR A CA 1
ATOM 1585 C C . THR A 1 211 ? 9.476 11.186 -8.618 1.00 88.94 211 THR A C 1
ATOM 1587 O O . THR A 1 211 ? 10.658 10.873 -8.518 1.00 88.94 211 THR A O 1
ATOM 1590 N N . ASP A 1 212 ? 8.611 11.070 -7.605 1.00 89.56 212 ASP A N 1
ATOM 1591 C CA . ASP A 1 212 ? 8.998 10.730 -6.228 1.00 89.56 212 ASP A CA 1
ATOM 1592 C C . ASP A 1 212 ? 8.743 9.254 -5.879 1.00 89.56 212 ASP A C 1
ATOM 1594 O O . ASP A 1 212 ? 9.004 8.816 -4.764 1.00 89.56 212 ASP A O 1
ATOM 1598 N N . GLY A 1 213 ? 8.181 8.449 -6.785 1.00 91.94 213 GLY A N 1
ATOM 1599 C CA . GLY A 1 213 ? 7.781 7.095 -6.414 1.00 91.94 213 GLY A CA 1
ATOM 1600 C C . GLY A 1 213 ? 6.920 6.354 -7.423 1.00 91.94 213 GLY A C 1
ATOM 1601 O O . GLY A 1 213 ? 6.485 6.913 -8.421 1.00 91.94 213 GLY A O 1
ATOM 1602 N N . THR A 1 214 ? 6.651 5.083 -7.146 1.00 93.81 214 THR A N 1
ATOM 1603 C CA . THR A 1 214 ? 5.824 4.217 -7.997 1.00 93.81 214 THR A CA 1
ATOM 1604 C C . THR A 1 214 ? 4.539 3.831 -7.281 1.00 93.81 214 THR A C 1
ATOM 1606 O O . THR A 1 214 ? 4.558 3.447 -6.108 1.00 93.81 214 THR A O 1
ATOM 1609 N N . VAL A 1 215 ? 3.415 3.919 -7.991 1.00 94.88 215 VAL A N 1
ATOM 1610 C CA . VAL A 1 215 ? 2.091 3.584 -7.465 1.00 94.88 215 VAL A CA 1
ATOM 1611 C C . VAL A 1 215 ? 1.620 2.256 -8.047 1.00 94.88 215 VAL A C 1
ATOM 1613 O O . VAL A 1 215 ? 1.554 2.075 -9.264 1.00 94.88 215 VAL A O 1
ATOM 1616 N N . TYR A 1 216 ? 1.244 1.338 -7.161 1.00 95.56 216 TYR A N 1
ATOM 1617 C CA . TYR A 1 216 ? 0.660 0.048 -7.504 1.00 95.56 216 TYR A CA 1
ATOM 1618 C C . TYR A 1 216 ? -0.757 -0.058 -6.945 1.00 95.56 216 TYR A C 1
ATOM 1620 O O . TYR A 1 216 ? -0.979 0.217 -5.772 1.00 95.56 216 TYR A O 1
ATOM 1628 N N . ALA A 1 217 ? -1.716 -0.505 -7.749 1.00 95.94 217 ALA A N 1
ATOM 1629 C CA . ALA A 1 217 ? -3.090 -0.731 -7.321 1.00 95.94 217 ALA A CA 1
ATOM 1630 C C . ALA A 1 217 ? -3.261 -2.115 -6.684 1.00 95.94 217 ALA A C 1
ATOM 1632 O O . ALA A 1 217 ? -2.739 -3.108 -7.197 1.00 95.94 217 ALA A O 1
ATOM 1633 N N . LEU A 1 218 ? -4.058 -2.181 -5.616 1.00 95.00 218 LEU A N 1
ATOM 1634 C CA . LEU A 1 218 ? -4.565 -3.418 -5.028 1.00 95.00 218 LEU A CA 1
ATOM 1635 C C . LEU A 1 218 ? -6.072 -3.531 -5.292 1.00 95.00 218 LEU A C 1
ATOM 1637 O O . LEU A 1 218 ? -6.885 -2.762 -4.772 1.00 95.00 218 LEU A O 1
ATOM 1641 N N . GLU A 1 219 ? -6.451 -4.516 -6.099 1.00 92.00 219 GLU A N 1
ATOM 1642 C CA . GLU A 1 219 ? -7.845 -4.707 -6.529 1.00 92.00 219 GLU A CA 1
ATOM 1643 C C . GLU A 1 219 ? -8.580 -5.798 -5.743 1.00 92.00 219 GLU A C 1
ATOM 1645 O O . GLU A 1 219 ? -9.800 -5.893 -5.792 1.00 92.00 219 GLU A O 1
ATOM 1650 N N . THR A 1 220 ? -7.856 -6.642 -5.004 1.00 91.12 220 THR A N 1
ATOM 1651 C CA . THR A 1 220 ? -8.452 -7.788 -4.289 1.00 91.12 220 THR A CA 1
ATOM 1652 C C . THR A 1 220 ? -8.467 -7.613 -2.770 1.00 91.12 220 THR A C 1
ATOM 1654 O O . THR A 1 220 ? -9.221 -8.289 -2.072 1.00 91.12 220 THR A O 1
ATOM 1657 N N . GLY A 1 221 ? -7.641 -6.723 -2.227 1.00 92.44 221 GLY A N 1
ATOM 1658 C CA . GLY A 1 221 ? -7.518 -6.541 -0.786 1.00 92.44 221 GLY A CA 1
ATOM 1659 C C . GLY A 1 221 ? -6.600 -5.384 -0.413 1.00 92.44 221 GLY A C 1
ATOM 1660 O O . GLY A 1 221 ? -6.069 -4.684 -1.266 1.00 92.44 221 GLY A O 1
ATOM 1661 N N . MET A 1 222 ? -6.438 -5.188 0.886 1.00 93.38 222 MET A N 1
ATOM 1662 C CA . MET A 1 222 ? -5.674 -4.107 1.499 1.00 93.38 222 MET A CA 1
ATOM 1663 C C . MET A 1 222 ? -4.630 -4.736 2.417 1.00 93.38 222 MET A C 1
ATOM 1665 O O . MET A 1 222 ? -4.950 -5.698 3.115 1.00 93.38 222 MET A O 1
ATOM 1669 N N . ILE A 1 223 ? -3.419 -4.184 2.469 1.00 93.00 223 ILE A N 1
ATOM 1670 C CA . ILE A 1 223 ? -2.389 -4.638 3.409 1.00 93.00 223 ILE A CA 1
ATOM 1671 C C . ILE A 1 223 ? -2.870 -4.332 4.828 1.00 93.00 223 ILE A C 1
ATOM 1673 O O . ILE A 1 223 ? -3.206 -3.191 5.158 1.00 93.00 223 ILE A O 1
ATOM 1677 N N . ARG A 1 224 ? -2.928 -5.352 5.689 1.00 91.62 224 ARG A N 1
ATOM 1678 C CA . ARG A 1 224 ? -3.406 -5.188 7.068 1.00 91.62 224 ARG A CA 1
ATOM 1679 C C . ARG A 1 224 ? -2.233 -5.247 8.044 1.00 91.62 224 ARG A C 1
ATOM 1681 O O . ARG A 1 224 ? -1.724 -6.345 8.290 1.00 91.62 224 ARG A O 1
ATOM 1688 N N . PRO A 1 225 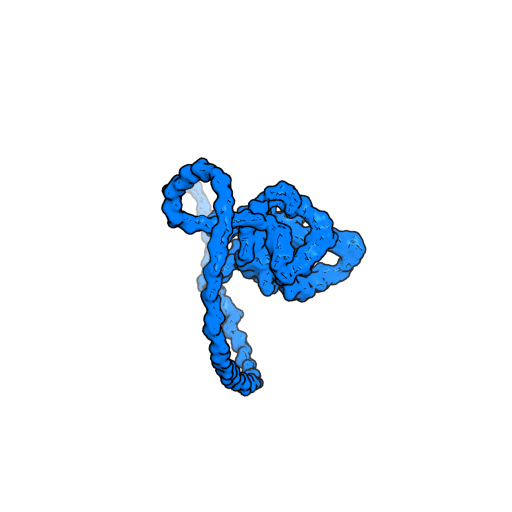? -1.832 -4.106 8.636 1.00 88.06 225 PRO A N 1
ATOM 1689 C CA . PRO A 1 225 ? -0.790 -4.103 9.649 1.00 88.06 225 PRO A CA 1
ATOM 1690 C C . PRO A 1 225 ? -1.279 -4.741 10.952 1.00 88.06 225 PRO A C 1
ATOM 1692 O O . PRO A 1 225 ? -2.484 -4.760 11.238 1.00 88.06 225 PRO A O 1
ATOM 1695 N N . ARG A 1 226 ? -0.339 -5.268 11.743 1.00 80.62 226 ARG A N 1
ATOM 1696 C CA . ARG A 1 226 ? -0.652 -5.983 12.990 1.00 80.62 226 ARG A CA 1
ATOM 1697 C C . ARG A 1 226 ? -0.903 -5.075 14.190 1.00 80.62 226 ARG A C 1
ATOM 1699 O O . ARG A 1 226 ? -0.266 -4.003 14.291 1.00 80.62 226 ARG A O 1
#

InterPro domains:
  IPR000782 FAS1 domain [PF02469] (89-219)
  IPR000782 FAS1 domain [PS50213] (78-222)
  IPR036378 FAS1 domain superfamily [G3DSA:2.30.180.10] (52-223)
  IPR036378 FAS1 domain superfamily [SSF82153] (70-218)

Secondary structure (DSSP, 8-state):
------------------------------------------------------------------------------S-HHHHHHH-GGGHHHHHHHHHTT--GGGTS---EEEEEE-HHHHHHHHHHHHTT--THHHHHHHHHHHHHTEESS---HHHHHHHHHH-SSS--PEEBTTS-EEEEEEETTEEEEE-TT--EEEEEEEEE-SSEEEEEESS------

Mean predicted aligned error: 16.78 Å

Foldseek 3Di:
DDDDDDDDDDDDDDDDDPDDPDPDDDDDDDDDDDDDDDDDDDDDDDDDDDDDDDDDDDDDDDDDDDPDPDDPPDPDFADAPLRLLVVDPQQVVVNVLCVLLVNDCLSVVLAAKEFETEGPVQCVVVVCVLQPPDDDPRSSVQSNLQRQLRMARHAADPVNLVCLQVVCPPHQDFGATSSRFTWGWDDDPNFIWIQGPVRDTWTWDWDDAHSRYTYIYTHPHGHRDD

Sequence (226 aa):
MRDATMRIHLHGSPRRFLECPVSRLFRLIVPVAAVLFSTMTLAAAAQGTVTTGTAATTDAGSIEAPVGDGEDALPEATRSVLDILSSEPRFSLFRTLVDLAGTPDVFTEGGPITVFVPTDDVLASAFEAYMKGFKGKAYDKRVRKLVLAHVLDAQFSPDDLIANITHSRRRRDNMGTVSGDNVTLTIVGEQICVFDESAQVLPVSLVETGTDGTVYALETGMIRPR

Solvent-accessible surface area (backbone atoms only — not comparable to full-atom values): 14526 Å² total; per-residue (Å²): 134,88,83,81,87,79,88,87,87,89,86,84,87,78,94,73,82,81,74,82,87,83,89,75,91,80,90,74,90,77,88,82,77,92,78,79,90,80,90,81,88,87,85,86,89,86,84,88,86,90,83,90,83,85,88,86,88,82,90,88,78,93,72,91,74,80,92,70,80,92,65,88,75,70,80,72,47,87,39,44,50,70,53,52,44,70,71,38,81,55,27,50,57,51,52,50,47,36,58,69,41,64,54,59,61,75,80,70,72,67,48,47,22,23,38,54,41,34,29,38,72,34,41,64,67,50,46,59,72,73,46,63,94,55,60,71,76,60,33,51,54,49,46,34,41,41,58,28,45,30,27,29,85,45,56,58,53,75,65,51,53,51,46,49,54,66,67,34,80,86,50,79,63,64,43,60,18,72,52,70,47,53,37,30,68,44,72,60,90,92,41,48,22,42,34,37,82,74,73,46,78,32,52,52,41,85,72,52,62,28,66,31,18,26,39,26,39,18,77,80,37,67,75,59,68,134

Organism: NCBI:txid1982044